Protein AF-A0A1B8Y238-F1 (afdb_monomer_lite)

Structure (mmCIF, N/CA/C/O backbone):
data_AF-A0A1B8Y238-F1
#
_entry.id   AF-A0A1B8Y238-F1
#
loop_
_atom_site.group_PDB
_atom_site.id
_atom_site.type_symbol
_atom_site.label_atom_id
_atom_site.label_alt_id
_atom_site.label_comp_id
_atom_site.label_asym_id
_atom_site.label_entity_id
_atom_site.label_seq_id
_atom_site.pdbx_PDB_ins_code
_atom_site.Cartn_x
_atom_site.Cartn_y
_atom_site.Cartn_z
_atom_site.occupancy
_atom_site.B_iso_or_equiv
_atom_site.auth_seq_id
_atom_site.auth_comp_id
_atom_site.auth_asym_id
_atom_site.auth_atom_id
_atom_site.pdbx_PDB_model_num
ATOM 1 N N . ASP A 1 1 ? -15.225 -18.005 -17.071 1.00 58.72 1 ASP A N 1
ATOM 2 C CA . ASP A 1 1 ? -14.845 -16.663 -16.596 1.00 58.72 1 ASP A CA 1
ATOM 3 C C . ASP A 1 1 ? -13.374 -16.431 -16.869 1.00 58.72 1 ASP A C 1
ATOM 5 O O . ASP A 1 1 ? -12.526 -16.904 -16.119 1.00 58.72 1 ASP A O 1
ATOM 9 N N . ASN A 1 2 ? -13.056 -15.811 -18.006 1.00 67.88 2 ASN A N 1
ATOM 10 C CA . ASN A 1 2 ? -11.675 -15.464 -18.321 1.00 67.88 2 ASN A CA 1
ATOM 11 C C . ASN A 1 2 ? -11.302 -14.228 -17.481 1.00 67.88 2 ASN A C 1
ATOM 13 O O . ASN A 1 2 ? -12.094 -13.287 -17.441 1.00 67.88 2 ASN A O 1
ATOM 17 N N . PRO A 1 3 ? -10.145 -14.192 -16.796 1.00 62.53 3 PRO A N 1
ATOM 18 C CA . PRO A 1 3 ? -9.697 -13.013 -16.059 1.00 62.53 3 PRO A CA 1
ATOM 19 C C . PRO A 1 3 ? -9.778 -11.712 -16.855 1.00 62.53 3 PRO A C 1
ATOM 21 O O . PRO A 1 3 ? -10.136 -10.683 -16.297 1.00 62.53 3 PRO A O 1
ATOM 24 N N . SER A 1 4 ? -9.536 -11.755 -18.166 1.00 71.50 4 SER A N 1
ATOM 25 C CA . SER A 1 4 ? -9.654 -10.583 -19.040 1.00 71.50 4 SER A CA 1
ATOM 26 C C . SER A 1 4 ? -11.081 -10.042 -19.191 1.00 71.50 4 SER A C 1
ATOM 28 O O . SER A 1 4 ? -11.241 -8.896 -19.596 1.00 71.50 4 SER A O 1
ATOM 30 N N . ASP A 1 5 ? -12.118 -10.813 -18.854 1.00 74.38 5 ASP A N 1
ATOM 31 C CA . ASP A 1 5 ? -13.512 -10.359 -18.938 1.00 74.38 5 ASP A CA 1
ATOM 32 C C . ASP A 1 5 ? -13.876 -9.404 -17.783 1.00 74.38 5 ASP A C 1
ATOM 34 O O . ASP A 1 5 ? -14.770 -8.575 -17.928 1.00 74.38 5 ASP A O 1
ATOM 38 N N . TRP A 1 6 ? -13.170 -9.482 -16.646 1.00 73.19 6 TRP A N 1
ATOM 39 C CA . TRP A 1 6 ? -13.413 -8.649 -15.456 1.00 73.19 6 TRP A CA 1
ATOM 40 C C . TRP A 1 6 ? -12.193 -7.838 -14.991 1.00 73.19 6 TRP A C 1
ATOM 42 O O . TRP A 1 6 ? -12.349 -6.891 -14.222 1.00 73.19 6 TRP A O 1
ATOM 52 N N . LEU A 1 7 ? -10.988 -8.160 -15.465 1.00 64.56 7 LEU A N 1
ATOM 53 C CA . LEU A 1 7 ? -9.762 -7.415 -15.194 1.00 64.56 7 LEU A CA 1
ATOM 54 C C . LEU A 1 7 ? -9.425 -6.525 -16.396 1.00 64.56 7 LEU A C 1
ATOM 56 O O . LEU A 1 7 ? -8.781 -6.958 -17.350 1.00 64.5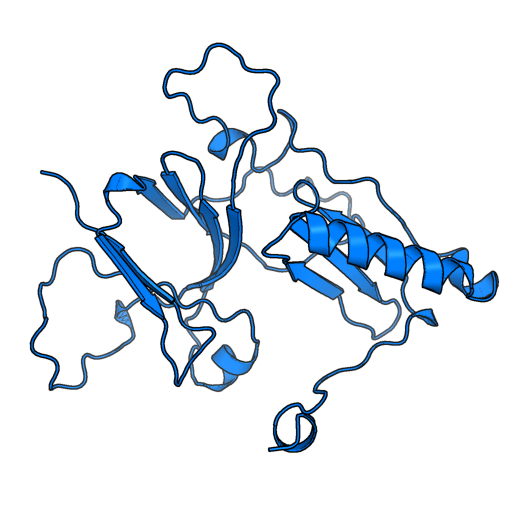6 7 LEU A O 1
ATOM 60 N N . GLN A 1 8 ? -9.870 -5.272 -16.340 1.00 72.94 8 GLN A N 1
ATOM 61 C CA . GLN A 1 8 ? -9.586 -4.267 -17.364 1.00 72.94 8 GLN A CA 1
ATOM 62 C C . GLN A 1 8 ? -8.489 -3.308 -16.871 1.00 72.94 8 GLN A C 1
ATOM 64 O O . GLN A 1 8 ? -8.600 -2.791 -15.756 1.00 72.94 8 GLN A O 1
ATOM 69 N N . PRO A 1 9 ? -7.426 -3.059 -17.658 1.00 76.56 9 PRO A N 1
ATOM 70 C CA . PRO A 1 9 ? -6.398 -2.095 -17.291 1.00 76.56 9 PRO A CA 1
ATOM 71 C C . PRO A 1 9 ? -6.981 -0.677 -17.312 1.00 76.56 9 PRO A C 1
ATOM 73 O O . PRO A 1 9 ? -7.534 -0.239 -18.317 1.00 76.56 9 PRO A O 1
ATOM 76 N N . ILE A 1 10 ? -6.852 0.031 -16.191 1.00 76.44 10 ILE A N 1
ATOM 77 C CA . ILE A 1 10 ? -7.335 1.414 -16.041 1.00 76.44 10 ILE A CA 1
ATOM 78 C C . ILE A 1 10 ? -6.221 2.404 -16.399 1.00 76.44 10 ILE A C 1
ATOM 80 O O . ILE A 1 10 ? -6.466 3.405 -17.065 1.00 76.44 10 ILE A O 1
ATOM 84 N N . GLU A 1 11 ? -4.985 2.095 -16.003 1.00 78.75 11 GLU A N 1
ATOM 85 C CA . GLU A 1 11 ? -3.805 2.914 -16.266 1.00 78.75 11 GLU A CA 1
ATOM 86 C C . GLU A 1 11 ? -2.601 2.040 -16.616 1.00 78.75 11 GLU A C 1
ATOM 88 O O . GLU A 1 11 ? -2.494 0.889 -16.188 1.00 78.75 11 GLU A O 1
ATOM 93 N N . SER A 1 12 ? -1.678 2.607 -17.391 1.00 83.94 12 SER A N 1
ATOM 94 C CA . SER A 1 12 ? -0.407 1.983 -17.745 1.00 83.94 12 SER A CA 1
ATOM 95 C C . SER A 1 12 ? 0.680 3.048 -17.795 1.00 83.94 12 SER A C 1
ATOM 97 O O . SER A 1 12 ? 0.497 4.092 -18.416 1.00 83.94 12 SER A O 1
ATOM 99 N N . GLN A 1 13 ? 1.825 2.761 -17.181 1.00 87.56 13 GLN A N 1
ATOM 100 C CA . GLN A 1 13 ? 3.006 3.622 -17.199 1.00 87.56 13 GLN A CA 1
ATOM 101 C C . GLN A 1 13 ? 4.192 2.864 -17.793 1.00 87.56 13 GLN A C 1
ATOM 103 O O . GLN A 1 13 ? 4.372 1.673 -17.534 1.00 87.56 13 GLN A O 1
ATOM 108 N N . SER A 1 14 ? 5.008 3.547 -18.597 1.00 88.44 14 SER A N 1
ATOM 109 C CA . SER A 1 14 ? 6.221 2.943 -19.152 1.00 88.44 14 SER A CA 1
ATOM 110 C C . SER A 1 14 ? 7.329 2.908 -18.104 1.00 88.44 14 SER A C 1
ATOM 112 O O . SER A 1 14 ? 7.650 3.929 -17.504 1.00 88.44 14 SER A O 1
ATOM 114 N N . LEU A 1 15 ? 8.016 1.774 -17.952 1.00 88.56 15 LEU A N 1
ATOM 115 C CA . LEU A 1 15 ? 9.208 1.705 -17.096 1.00 88.56 15 LEU A CA 1
ATOM 116 C C . LEU A 1 15 ? 10.337 2.625 -17.578 1.00 88.56 15 LEU A C 1
ATOM 118 O O . LEU A 1 15 ? 11.158 3.057 -16.779 1.00 88.56 15 LEU A O 1
ATOM 122 N N . THR A 1 16 ? 10.359 2.997 -18.862 1.00 89.19 16 THR A N 1
ATOM 123 C CA . THR A 1 16 ? 11.351 3.948 -19.392 1.00 89.19 16 THR A CA 1
ATOM 124 C C . THR A 1 16 ? 11.166 5.372 -18.876 1.00 89.19 16 THR A C 1
ATOM 126 O O . THR A 1 16 ? 12.073 6.184 -19.033 1.00 89.19 16 THR A O 1
ATOM 129 N N . SER A 1 17 ? 9.989 5.705 -18.335 1.00 89.31 17 SER A N 1
ATOM 130 C CA . SER A 1 17 ? 9.736 6.983 -17.665 1.00 89.31 17 SER A CA 1
ATOM 131 C C . SER A 1 17 ? 9.824 6.870 -16.146 1.00 89.31 17 SER A C 1
ATOM 133 O O . SER A 1 17 ? 9.597 7.873 -15.472 1.00 89.31 17 SER A O 1
ATOM 135 N N . LEU A 1 18 ? 10.157 5.698 -15.590 1.00 90.31 18 LEU A N 1
ATOM 136 C CA . LEU A 1 18 ? 10.394 5.564 -14.159 1.00 90.31 18 LEU A CA 1
ATOM 137 C C . LEU A 1 18 ? 11.558 6.484 -13.782 1.00 90.31 18 LEU A C 1
ATOM 139 O O . LEU A 1 18 ? 12.657 6.366 -14.311 1.00 90.31 18 LEU A O 1
ATOM 143 N N . ALA A 1 19 ? 11.289 7.428 -12.894 1.00 88.38 19 ALA A N 1
ATOM 144 C CA . ALA A 1 19 ? 12.260 8.398 -12.411 1.00 88.38 19 ALA A CA 1
ATOM 145 C C . ALA A 1 19 ? 12.684 8.087 -10.977 1.00 88.38 19 ALA A C 1
ATOM 147 O O . ALA A 1 19 ? 13.753 8.509 -10.546 1.00 88.38 19 ALA A O 1
ATOM 148 N N . ARG A 1 20 ? 11.851 7.373 -10.216 1.00 87.94 20 ARG A N 1
ATOM 149 C CA . ARG A 1 20 ? 12.119 7.090 -8.811 1.00 87.94 20 ARG A CA 1
ATOM 150 C C . ARG A 1 20 ? 11.546 5.748 -8.378 1.00 87.94 20 ARG A C 1
ATOM 152 O O . ARG A 1 20 ? 10.433 5.389 -8.764 1.00 87.94 20 ARG A O 1
ATOM 159 N N . LEU A 1 21 ? 12.308 5.050 -7.547 1.00 89.25 21 LEU A N 1
ATOM 160 C CA . LEU A 1 21 ? 11.960 3.762 -6.958 1.00 89.25 21 LEU A CA 1
ATOM 161 C C . LEU A 1 21 ? 12.424 3.775 -5.499 1.00 89.25 21 LEU A C 1
ATOM 163 O O . LEU A 1 21 ? 13.620 3.902 -5.236 1.00 89.25 21 LEU A O 1
ATOM 167 N N . HIS A 1 22 ? 11.487 3.676 -4.561 1.00 87.19 22 HIS A N 1
ATOM 168 C CA . HIS A 1 22 ? 11.787 3.703 -3.130 1.00 87.19 22 HIS A CA 1
ATOM 169 C C . HIS A 1 22 ? 11.056 2.582 -2.400 1.00 87.19 22 HIS A C 1
ATOM 171 O O . HIS A 1 22 ? 9.865 2.367 -2.621 1.00 87.19 22 HIS A O 1
ATOM 177 N N . VAL A 1 23 ? 11.758 1.890 -1.510 1.00 86.50 23 VAL A N 1
ATOM 178 C CA . VAL A 1 23 ? 11.172 0.893 -0.613 1.00 86.50 23 VAL A CA 1
ATOM 179 C C . VAL A 1 23 ? 10.941 1.551 0.742 1.00 86.50 23 VAL A C 1
ATOM 181 O O . VAL A 1 23 ? 11.899 1.950 1.395 1.00 86.50 23 VAL A O 1
ATOM 184 N N . GLY A 1 24 ? 9.686 1.652 1.165 1.00 82.12 24 GLY A N 1
ATOM 185 C CA . GLY A 1 24 ? 9.315 2.293 2.425 1.00 82.12 24 GLY A CA 1
ATOM 186 C C . GLY A 1 24 ? 8.889 1.290 3.497 1.00 82.12 24 GLY A C 1
ATOM 187 O O . GLY A 1 24 ? 8.638 0.109 3.218 1.00 82.12 24 GLY A O 1
ATOM 188 N N . LEU A 1 25 ? 8.778 1.777 4.737 1.00 79.81 25 LEU A N 1
ATOM 189 C CA . LEU A 1 25 ? 8.142 1.073 5.857 1.00 79.81 25 LEU A CA 1
ATOM 190 C C . LEU A 1 25 ? 8.638 -0.368 6.082 1.00 79.81 25 LEU A C 1
ATOM 192 O O . LEU A 1 25 ? 7.828 -1.285 6.210 1.00 79.81 25 LEU A O 1
ATOM 196 N N . GLN A 1 26 ? 9.950 -0.609 6.119 1.00 77.94 26 GLN A N 1
ATOM 197 C CA . GLN A 1 26 ? 10.512 -1.969 6.210 1.00 77.94 26 GLN A CA 1
ATOM 198 C C . GLN A 1 26 ? 9.988 -2.934 5.128 1.00 77.94 26 GLN A C 1
ATOM 200 O O . GLN A 1 26 ? 9.514 -4.030 5.427 1.00 77.94 26 GLN A O 1
ATOM 205 N N . GLU A 1 27 ? 9.988 -2.503 3.867 1.00 80.31 27 GLU A N 1
ATOM 206 C CA . GLU A 1 27 ? 9.489 -3.278 2.720 1.00 80.31 27 GLU A CA 1
ATOM 207 C C . GLU A 1 27 ? 7.990 -3.617 2.798 1.00 80.31 27 GLU A C 1
ATOM 209 O O . GLU A 1 27 ? 7.522 -4.564 2.163 1.00 80.31 27 GLU A O 1
ATOM 214 N N . HIS A 1 28 ? 7.204 -2.836 3.537 1.00 77.69 28 HIS A N 1
ATOM 215 C CA . HIS A 1 28 ? 5.743 -2.921 3.475 1.00 77.69 28 HIS A CA 1
ATOM 216 C C . HIS A 1 28 ? 5.174 -2.055 2.347 1.00 77.69 28 HIS A C 1
ATOM 218 O O . HIS A 1 28 ? 4.091 -2.363 1.838 1.00 77.69 28 HIS A O 1
ATOM 224 N N . SER A 1 29 ? 5.917 -1.041 1.892 1.00 82.88 29 SER A N 1
ATOM 225 C CA . SER A 1 29 ? 5.549 -0.211 0.747 1.00 82.88 29 SER A CA 1
ATOM 226 C C . SER A 1 29 ? 6.636 -0.164 -0.326 1.00 82.88 29 SER A C 1
ATOM 228 O O . SER A 1 29 ? 7.835 -0.250 -0.056 1.00 82.88 29 SER A O 1
ATOM 230 N N . LEU A 1 30 ? 6.192 -0.006 -1.570 1.00 86.69 30 LEU A N 1
ATOM 231 C CA . LEU A 1 30 ? 7.035 0.318 -2.710 1.00 86.69 30 LEU A CA 1
ATOM 232 C C . LEU A 1 30 ? 6.458 1.542 -3.415 1.00 86.69 30 LEU A C 1
ATOM 234 O O . LEU A 1 30 ? 5.316 1.525 -3.872 1.00 86.69 30 LEU A O 1
ATOM 238 N N . HIS A 1 31 ? 7.261 2.589 -3.524 1.00 86.81 31 HIS A N 1
ATOM 239 C CA . HIS A 1 31 ? 6.893 3.840 -4.163 1.00 86.81 31 HIS A CA 1
ATOM 240 C C . HIS A 1 31 ? 7.526 3.918 -5.550 1.00 86.81 31 HIS A C 1
ATOM 242 O O . HIS A 1 31 ? 8.733 3.725 -5.723 1.00 86.81 31 HIS A O 1
ATOM 248 N N . LEU A 1 32 ? 6.687 4.201 -6.541 1.00 88.44 32 LEU A N 1
ATOM 249 C CA . LEU A 1 32 ? 7.041 4.310 -7.948 1.00 88.44 32 LEU A CA 1
ATOM 250 C C . LEU A 1 32 ? 6.715 5.723 -8.420 1.00 88.44 32 LEU A C 1
ATOM 252 O O . LEU A 1 32 ? 5.553 6.126 -8.435 1.00 88.44 32 LEU A O 1
ATOM 256 N N . GLY A 1 33 ? 7.738 6.473 -8.817 1.00 89.44 33 GLY A N 1
ATOM 257 C CA . GLY A 1 33 ? 7.589 7.798 -9.407 1.00 89.44 33 GLY A CA 1
ATOM 258 C C . GLY A 1 33 ? 7.925 7.779 -10.884 1.00 89.44 33 GLY A C 1
ATOM 259 O O . GLY A 1 33 ? 9.051 7.433 -11.241 1.00 89.44 33 GLY A O 1
ATOM 260 N N . PHE A 1 34 ? 6.997 8.210 -11.732 1.00 87.75 34 PHE A N 1
ATOM 261 C CA . PHE A 1 34 ? 7.231 8.363 -13.166 1.00 87.75 34 PHE A CA 1
ATOM 262 C C . PHE A 1 34 ? 7.429 9.846 -13.516 1.00 87.75 34 PHE A C 1
ATOM 264 O O . PHE A 1 34 ? 6.760 10.722 -12.977 1.00 87.75 34 PHE A O 1
ATOM 271 N N . GLY A 1 35 ? 8.393 10.145 -14.386 1.00 84.06 35 GLY A N 1
ATOM 272 C CA . GLY A 1 35 ? 8.685 11.502 -14.849 1.00 84.06 35 GLY A CA 1
ATOM 273 C C . GLY A 1 35 ? 7.722 11.999 -15.936 1.00 84.06 35 GLY A C 1
ATOM 274 O O . GLY A 1 35 ? 6.992 11.223 -16.556 1.00 84.06 35 GLY A O 1
ATOM 275 N N . GLY A 1 36 ? 7.761 13.308 -16.209 1.00 79.62 36 GLY A N 1
ATOM 276 C CA . GLY A 1 36 ? 6.931 13.952 -17.233 1.00 79.62 36 GLY A CA 1
ATOM 277 C C . GLY A 1 36 ? 5.476 14.108 -16.786 1.00 79.62 36 GLY A C 1
ATOM 278 O O . GLY A 1 36 ? 5.220 14.690 -15.739 1.00 79.62 36 GLY A O 1
ATOM 279 N N . SER A 1 37 ? 4.532 13.592 -17.576 1.00 70.81 37 SER A N 1
ATOM 280 C CA . SER A 1 37 ? 3.100 13.529 -17.234 1.00 70.81 37 SER A CA 1
ATOM 281 C C . SER A 1 37 ? 2.704 12.240 -16.497 1.00 70.81 37 SER A C 1
ATOM 283 O O . SER A 1 37 ? 1.520 11.919 -16.423 1.00 70.81 37 SER A O 1
ATOM 285 N N . GLY A 1 38 ? 3.683 11.448 -16.048 1.00 75.19 38 GLY A N 1
ATOM 286 C CA . GLY A 1 38 ? 3.452 10.203 -15.319 1.00 75.19 38 GLY A CA 1
ATOM 287 C C . GLY A 1 38 ? 2.984 10.438 -13.879 1.00 75.19 38 GLY A C 1
ATOM 288 O O . GLY A 1 38 ? 3.246 11.485 -13.291 1.00 75.19 38 GLY A O 1
ATOM 289 N N . GLY A 1 39 ? 2.283 9.451 -13.316 1.00 82.00 39 GLY A N 1
ATOM 290 C CA . GLY A 1 39 ? 1.818 9.480 -11.928 1.00 82.00 39 GLY A CA 1
ATOM 291 C C . GLY A 1 39 ? 2.879 9.054 -10.906 1.00 82.00 39 GLY A C 1
ATOM 292 O O . GLY A 1 39 ? 3.966 8.581 -11.249 1.00 82.00 39 GLY A O 1
ATOM 293 N N . ALA A 1 40 ? 2.526 9.182 -9.629 1.00 83.50 40 ALA A N 1
ATOM 294 C CA . ALA A 1 40 ? 3.232 8.570 -8.511 1.00 83.50 40 ALA A CA 1
ATOM 295 C C . ALA A 1 40 ? 2.315 7.545 -7.842 1.00 83.50 40 ALA A C 1
ATOM 297 O O . ALA A 1 40 ? 1.130 7.809 -7.643 1.00 83.50 40 ALA A O 1
ATOM 298 N N . TYR A 1 41 ? 2.863 6.382 -7.503 1.00 82.94 41 TYR A N 1
ATOM 299 C CA . TYR A 1 41 ? 2.090 5.255 -7.001 1.00 82.94 41 TYR A CA 1
ATOM 300 C C . TYR A 1 41 ? 2.760 4.670 -5.766 1.00 82.94 41 TYR A C 1
ATOM 302 O O . TYR A 1 41 ? 3.960 4.400 -5.773 1.00 82.94 41 TYR A O 1
ATOM 310 N N . THR A 1 42 ? 1.962 4.423 -4.733 1.00 80.94 42 THR A N 1
ATOM 311 C CA . THR A 1 42 ? 2.379 3.682 -3.544 1.00 80.94 42 THR A CA 1
ATOM 312 C C . THR A 1 42 ? 1.720 2.311 -3.585 1.00 80.94 42 THR A C 1
ATOM 314 O O . THR A 1 42 ? 0.506 2.186 -3.431 1.00 80.94 42 THR A O 1
ATOM 317 N N . LEU A 1 43 ? 2.517 1.271 -3.808 1.00 79.88 43 LEU A N 1
ATOM 318 C CA . LEU A 1 43 ? 2.078 -0.110 -3.689 1.00 79.88 43 LEU A CA 1
ATOM 319 C C . LEU A 1 43 ? 2.271 -0.563 -2.246 1.00 79.88 43 LEU A C 1
ATOM 321 O O . LEU A 1 43 ? 3.389 -0.567 -1.737 1.00 79.88 43 LEU A O 1
ATOM 325 N N . LEU A 1 44 ? 1.191 -1.000 -1.609 1.00 76.19 44 LEU A N 1
ATOM 326 C CA . LEU A 1 44 ? 1.245 -1.558 -0.263 1.00 76.19 44 LEU A CA 1
ATOM 327 C C . LEU A 1 44 ? 1.134 -3.059 -0.359 1.00 76.19 44 LEU A C 1
ATOM 329 O O . LEU A 1 44 ? 0.173 -3.602 -0.914 1.00 76.19 44 LEU A O 1
ATOM 333 N N . THR A 1 45 ? 2.118 -3.741 0.197 1.00 70.44 45 THR A N 1
ATOM 334 C CA . THR A 1 45 ? 2.126 -5.192 0.194 1.00 70.44 45 THR A CA 1
ATOM 335 C C . THR A 1 45 ? 1.670 -5.693 1.555 1.00 70.44 45 THR A C 1
ATOM 337 O O . THR A 1 45 ? 2.146 -5.270 2.603 1.00 70.44 45 THR A O 1
ATOM 340 N N . ARG A 1 46 ? 0.732 -6.643 1.551 1.00 67.44 46 ARG A N 1
ATOM 341 C CA . ARG A 1 46 ? 0.317 -7.342 2.780 1.00 67.44 46 ARG A CA 1
ATOM 342 C C . ARG A 1 46 ? 1.381 -8.322 3.284 1.00 67.44 46 ARG A C 1
ATOM 344 O O . ARG A 1 46 ? 1.238 -8.879 4.365 1.00 67.44 46 ARG A O 1
ATOM 351 N N . ASN A 1 47 ? 2.396 -8.592 2.465 1.00 77.12 47 ASN A N 1
ATOM 352 C CA . ASN A 1 47 ? 3.446 -9.559 2.731 1.00 77.12 47 ASN A CA 1
ATOM 353 C C . ASN A 1 47 ? 4.792 -8.968 2.304 1.00 77.12 47 ASN A C 1
ATOM 355 O O . ASN A 1 47 ? 5.056 -8.830 1.108 1.00 77.12 47 ASN A O 1
ATOM 359 N N . GLN A 1 48 ? 5.646 -8.708 3.291 1.00 79.31 48 GLN A N 1
ATOM 360 C CA . GLN A 1 48 ? 7.001 -8.188 3.117 1.00 79.31 48 GLN A CA 1
ATOM 361 C C . GLN A 1 48 ? 7.822 -9.007 2.108 1.00 79.31 48 GLN A C 1
ATOM 363 O O . GLN A 1 48 ? 8.535 -8.457 1.271 1.00 79.31 48 GLN A O 1
ATOM 368 N N . GLN A 1 49 ? 7.671 -10.336 2.110 1.00 83.69 49 GLN A N 1
ATOM 369 C CA . GLN A 1 49 ? 8.374 -11.206 1.168 1.00 83.69 49 GLN A CA 1
ATOM 370 C C . GLN A 1 49 ? 7.917 -10.977 -0.276 1.00 83.69 49 GLN A C 1
ATOM 372 O O . GLN A 1 49 ? 8.729 -11.054 -1.195 1.00 83.69 49 GLN A O 1
ATOM 377 N N . HIS A 1 50 ? 6.636 -10.676 -0.496 1.00 85.00 50 HIS A N 1
ATOM 378 C CA . HIS A 1 50 ? 6.152 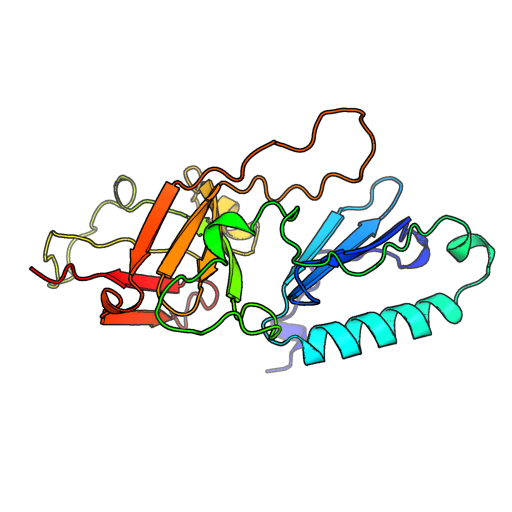-10.339 -1.833 1.00 85.00 50 HIS A CA 1
ATOM 379 C C . HIS A 1 50 ? 6.700 -8.986 -2.290 1.00 85.00 50 HIS A C 1
ATOM 381 O O . HIS A 1 50 ? 7.088 -8.874 -3.449 1.00 85.00 50 HIS A O 1
ATOM 387 N N . CYS A 1 51 ? 6.806 -8.000 -1.391 1.00 85.12 51 CYS A N 1
ATOM 388 C CA . CYS A 1 51 ? 7.466 -6.729 -1.697 1.00 85.12 51 CYS A CA 1
ATOM 389 C C . CYS A 1 51 ? 8.916 -6.937 -2.115 1.00 85.12 51 CYS A C 1
ATOM 391 O O . CYS A 1 51 ? 9.316 -6.483 -3.181 1.00 85.12 51 CYS A O 1
ATOM 393 N N . ARG A 1 52 ? 9.676 -7.708 -1.326 1.00 86.31 52 ARG A N 1
ATOM 394 C CA . ARG A 1 52 ? 11.068 -8.069 -1.623 1.00 86.31 52 ARG A CA 1
ATOM 395 C C . ARG A 1 52 ? 11.222 -8.698 -2.997 1.00 86.31 52 ARG A C 1
ATOM 397 O O . ARG A 1 52 ? 12.060 -8.269 -3.786 1.00 86.31 52 ARG A O 1
ATOM 404 N N . VAL A 1 53 ? 10.418 -9.722 -3.283 1.00 89.25 53 VAL A N 1
ATOM 405 C CA . VAL A 1 53 ? 10.473 -10.446 -4.560 1.00 89.25 53 VAL A CA 1
ATOM 406 C C . VAL A 1 53 ? 10.107 -9.524 -5.721 1.00 89.25 53 VAL A C 1
ATOM 408 O O . VAL A 1 53 ? 10.807 -9.525 -6.732 1.00 89.25 53 VAL A O 1
ATOM 411 N N . PHE A 1 54 ? 9.055 -8.718 -5.568 1.00 88.62 54 PHE A N 1
ATOM 412 C CA . PHE A 1 54 ? 8.609 -7.779 -6.592 1.00 88.62 54 PHE A CA 1
ATOM 413 C C . PHE A 1 54 ? 9.638 -6.674 -6.845 1.00 88.62 54 PHE A C 1
ATOM 415 O O . PHE A 1 54 ? 9.998 -6.433 -7.993 1.00 88.62 54 PHE A O 1
ATOM 422 N N . HIS A 1 55 ? 10.171 -6.052 -5.791 1.00 88.75 55 HIS A N 1
ATOM 423 C CA . HIS A 1 55 ? 11.223 -5.044 -5.891 1.00 88.75 55 HIS A CA 1
ATOM 424 C C . HIS A 1 55 ? 12.468 -5.610 -6.577 1.00 88.75 55 HIS A C 1
ATOM 426 O O . HIS A 1 55 ? 12.983 -5.001 -7.511 1.00 88.75 55 HIS A O 1
ATOM 432 N N . LYS A 1 56 ? 12.902 -6.818 -6.194 1.00 89.94 56 LYS A N 1
ATOM 433 C CA . LYS A 1 56 ? 14.004 -7.505 -6.872 1.00 89.94 56 LYS A CA 1
ATOM 434 C C . LYS A 1 56 ? 13.715 -7.715 -8.362 1.00 89.94 56 LYS A C 1
ATOM 436 O O . LYS A 1 56 ? 14.567 -7.391 -9.178 1.00 89.94 56 LYS A O 1
ATOM 441 N N . HIS A 1 57 ? 12.533 -8.219 -8.718 1.00 91.62 57 HIS A N 1
ATOM 442 C CA . HIS A 1 57 ? 12.155 -8.397 -10.126 1.00 91.62 57 HIS A CA 1
ATOM 443 C C . HIS A 1 57 ? 12.141 -7.073 -10.892 1.00 91.62 57 HIS A C 1
ATOM 445 O O . HIS A 1 57 ? 12.611 -7.020 -12.022 1.00 91.62 57 HIS A O 1
ATOM 451 N N . MET A 1 58 ? 11.646 -5.998 -10.278 1.00 89.44 58 MET A N 1
ATOM 452 C CA . MET A 1 58 ? 11.689 -4.661 -10.866 1.00 89.44 58 MET A CA 1
ATOM 453 C C . MET A 1 58 ? 13.128 -4.225 -11.145 1.00 89.44 58 MET A C 1
ATOM 455 O O . MET A 1 58 ? 13.410 -3.767 -12.245 1.00 89.44 58 MET A O 1
ATOM 459 N N . LEU A 1 59 ? 14.048 -4.405 -10.193 1.00 90.06 59 LEU A N 1
ATOM 4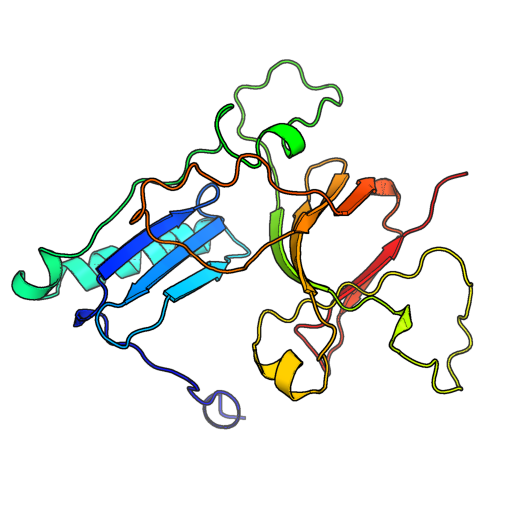60 C CA . LEU A 1 59 ? 15.466 -4.091 -10.393 1.00 90.06 59 LEU A CA 1
ATOM 461 C C . LEU A 1 59 ? 16.101 -4.944 -11.498 1.00 90.06 59 LEU A C 1
ATOM 463 O O . LEU A 1 59 ? 16.839 -4.403 -12.318 1.00 90.06 59 LEU A O 1
ATOM 467 N N . ASP A 1 60 ? 15.787 -6.241 -11.546 1.00 91.75 60 ASP A N 1
ATOM 468 C CA . ASP A 1 60 ? 16.280 -7.153 -12.582 1.00 91.75 60 ASP A CA 1
ATOM 469 C C . ASP A 1 60 ? 15.788 -6.694 -13.981 1.00 91.75 60 ASP A C 1
ATOM 471 O O . ASP A 1 60 ? 16.591 -6.568 -14.901 1.00 91.75 60 ASP A O 1
ATOM 475 N N . VAL A 1 61 ? 14.509 -6.313 -14.125 1.00 91.62 61 VAL A N 1
ATOM 476 C CA . VAL A 1 61 ? 13.947 -5.757 -15.377 1.00 91.62 61 VAL A CA 1
ATOM 477 C C . VAL A 1 61 ? 14.562 -4.403 -15.737 1.00 91.62 61 VAL A C 1
ATOM 479 O O . VAL A 1 61 ? 14.859 -4.144 -16.902 1.00 91.62 61 VAL A O 1
ATOM 482 N N . LEU A 1 62 ? 14.766 -3.517 -14.758 1.00 89.88 62 LEU A N 1
ATOM 483 C CA . LEU A 1 62 ? 15.408 -2.222 -14.994 1.00 89.88 62 LEU A CA 1
ATOM 484 C C . LEU A 1 62 ? 16.849 -2.407 -15.484 1.00 89.88 62 LEU A C 1
ATOM 486 O O . LEU A 1 62 ? 17.267 -1.693 -16.390 1.00 89.88 62 LEU A O 1
ATOM 490 N N . ALA A 1 63 ? 17.589 -3.379 -14.948 1.00 88.94 63 ALA A N 1
ATOM 491 C CA . ALA A 1 63 ? 18.956 -3.676 -15.372 1.00 88.94 63 ALA A CA 1
ATOM 492 C C . ALA A 1 63 ? 19.055 -4.130 -16.842 1.00 88.94 63 ALA A C 1
ATOM 494 O O . ALA A 1 63 ? 20.101 -3.949 -17.466 1.00 88.94 63 ALA A O 1
ATOM 495 N N . GLU A 1 64 ? 17.975 -4.670 -17.412 1.00 92.06 64 GLU A N 1
ATOM 496 C CA . GLU A 1 64 ? 17.884 -5.019 -18.835 1.00 92.06 64 GLU A CA 1
ATOM 497 C C . GLU A 1 64 ? 17.587 -3.804 -19.736 1.00 92.06 64 GLU A C 1
ATOM 499 O O . GLU A 1 64 ? 17.748 -3.877 -20.960 1.00 92.06 64 GLU A O 1
ATOM 504 N N . LEU A 1 65 ? 17.174 -2.662 -19.168 1.00 89.00 65 LEU A N 1
ATOM 505 C CA . LEU A 1 65 ? 16.895 -1.456 -19.942 1.00 89.00 65 LEU A CA 1
ATOM 506 C C . LEU A 1 65 ? 18.185 -0.789 -20.448 1.00 89.00 65 LEU A C 1
ATOM 508 O O . LEU A 1 65 ? 19.214 -0.770 -19.770 1.00 89.00 65 LEU A O 1
ATOM 512 N N . PRO A 1 66 ? 18.138 -0.131 -21.623 1.00 90.38 66 PRO A N 1
ATOM 513 C CA . PRO A 1 66 ? 19.255 0.672 -22.103 1.00 90.38 66 PRO A CA 1
ATOM 514 C C . PRO A 1 66 ? 19.690 1.745 -21.093 1.00 90.38 66 PRO A C 1
ATOM 516 O O . PRO A 1 66 ? 18.854 2.482 -20.570 1.00 90.38 66 PRO A O 1
ATOM 519 N N . ALA A 1 67 ? 21.006 1.925 -20.920 1.00 85.94 67 ALA A N 1
ATOM 520 C CA . ALA A 1 67 ? 21.603 2.829 -19.924 1.00 85.94 67 ALA A CA 1
ATOM 521 C C . ALA A 1 67 ? 21.059 4.274 -19.936 1.00 85.94 67 ALA A C 1
ATOM 523 O O . ALA A 1 67 ? 21.002 4.927 -18.896 1.00 85.94 67 ALA A O 1
ATOM 524 N N . ARG A 1 68 ? 20.592 4.761 -21.095 1.00 86.12 68 ARG A N 1
ATOM 525 C CA . ARG A 1 68 ? 19.950 6.082 -21.246 1.00 86.12 68 ARG A CA 1
ATOM 526 C C . ARG A 1 68 ? 18.687 6.276 -20.393 1.00 86.12 68 ARG A C 1
ATOM 528 O O . ARG A 1 68 ? 18.320 7.415 -20.142 1.00 86.12 68 ARG A O 1
ATOM 535 N N . TYR A 1 69 ? 18.026 5.193 -19.982 1.00 81.50 69 TYR A N 1
ATOM 536 C CA . TYR A 1 69 ? 16.842 5.233 -19.115 1.00 81.50 69 TYR A CA 1
ATOM 537 C C . TYR A 1 69 ? 17.185 5.027 -17.635 1.00 81.50 69 TYR A C 1
ATOM 539 O O . TYR A 1 69 ? 16.382 5.362 -16.776 1.00 81.50 69 TYR A O 1
ATOM 547 N N . LEU A 1 70 ? 18.380 4.509 -17.333 1.00 77.56 70 LEU A N 1
ATOM 548 C CA . LEU A 1 70 ? 18.822 4.209 -15.970 1.00 77.56 70 LEU A CA 1
ATOM 549 C C . LEU A 1 70 ? 19.435 5.417 -15.258 1.00 77.56 70 LEU A C 1
ATOM 551 O O . LEU A 1 70 ? 19.270 5.560 -14.051 1.00 77.56 70 LEU A O 1
ATOM 555 N N . GLY A 1 71 ? 20.121 6.296 -15.998 1.00 70.25 71 GLY A N 1
ATOM 556 C CA . GLY A 1 71 ? 20.917 7.390 -15.423 1.00 70.25 71 GLY A CA 1
ATOM 557 C C . GLY A 1 71 ? 20.140 8.410 -14.581 1.00 70.25 71 GLY A C 1
ATOM 558 O O . GLY A 1 71 ? 20.759 9.161 -13.835 1.00 70.25 71 GLY A O 1
ATOM 559 N N . ASN A 1 72 ? 18.807 8.414 -14.670 1.00 71.44 72 ASN A N 1
ATOM 560 C CA . ASN A 1 72 ? 17.939 9.361 -13.968 1.00 71.44 72 ASN A CA 1
ATOM 561 C C . ASN A 1 72 ? 17.081 8.711 -12.872 1.00 71.44 72 ASN A C 1
ATOM 563 O O . ASN A 1 72 ? 16.298 9.416 -12.238 1.00 71.44 72 ASN A O 1
ATOM 567 N N . ILE A 1 73 ? 17.184 7.392 -12.660 1.00 83.50 73 ILE A N 1
ATOM 568 C CA . ILE A 1 73 ? 16.365 6.713 -11.654 1.00 83.50 73 ILE A CA 1
ATOM 569 C C . ILE A 1 73 ? 16.966 6.975 -10.275 1.00 83.50 73 ILE A C 1
ATOM 571 O O . ILE A 1 73 ? 18.014 6.428 -9.932 1.00 83.50 73 ILE A O 1
ATOM 575 N N . GLN A 1 74 ? 16.284 7.776 -9.460 1.00 82.94 74 GLN A N 1
ATOM 576 C CA . GLN A 1 74 ? 16.632 7.929 -8.052 1.00 82.94 74 GLN A CA 1
ATOM 577 C C . GLN A 1 74 ? 16.140 6.698 -7.294 1.00 82.94 74 GLN A C 1
ATOM 579 O O . GLN A 1 74 ? 14.949 6.549 -7.006 1.00 82.94 74 GLN A O 1
ATOM 584 N N . GLN A 1 75 ? 17.074 5.798 -7.005 1.00 80.44 75 GLN A N 1
ATOM 585 C CA . GLN A 1 75 ? 16.856 4.690 -6.088 1.00 80.44 75 GLN A CA 1
ATOM 586 C C . GLN A 1 75 ? 17.270 5.142 -4.695 1.00 80.44 75 GLN A C 1
ATOM 588 O O . GLN A 1 75 ? 18.375 5.650 -4.505 1.00 80.44 75 GLN A O 1
ATOM 593 N N . SER A 1 76 ? 16.387 4.972 -3.724 1.00 69.75 76 SER A N 1
ATOM 594 C CA . SER A 1 76 ? 16.698 5.229 -2.318 1.00 69.75 76 SER A CA 1
ATOM 595 C C . SER A 1 76 ? 16.688 3.919 -1.544 1.00 69.75 76 SER A C 1
ATOM 597 O O . SER A 1 76 ? 15.947 2.991 -1.870 1.00 69.75 76 SER A O 1
ATOM 599 N N . SER A 1 77 ? 17.558 3.850 -0.536 1.00 63.56 77 SER A N 1
ATOM 600 C CA . SER A 1 77 ? 17.592 2.736 0.410 1.00 63.56 77 SER A CA 1
ATOM 601 C C . SER A 1 77 ? 16.251 2.610 1.132 1.00 63.56 77 SER A C 1
ATOM 603 O O . SER A 1 77 ? 15.535 3.600 1.276 1.00 63.56 77 SER A O 1
ATOM 605 N N . GLU A 1 78 ? 15.963 1.397 1.604 1.00 73.00 78 GLU A N 1
ATOM 606 C CA . GLU A 1 78 ? 14.847 1.088 2.498 1.00 73.00 78 GLU A CA 1
ATOM 607 C C . GLU A 1 78 ? 14.713 2.160 3.585 1.00 73.00 78 GLU A C 1
ATOM 609 O O . GLU A 1 78 ? 15.701 2.450 4.262 1.00 73.00 78 GLU A O 1
ATOM 614 N N . GLU A 1 79 ? 13.520 2.744 3.738 1.00 75.19 79 GLU A N 1
ATOM 615 C CA . GLU A 1 79 ? 13.202 3.648 4.846 1.00 75.19 79 GLU A CA 1
ATOM 616 C C . GLU A 1 79 ? 13.317 2.868 6.164 1.00 75.19 79 GLU A C 1
ATOM 618 O O . GLU A 1 79 ? 12.481 1.996 6.455 1.00 75.19 79 GLU A O 1
ATOM 623 N N . PRO A 1 80 ? 14.361 3.122 6.972 1.00 72.38 80 PRO A N 1
ATOM 624 C CA . PRO A 1 80 ? 14.580 2.335 8.159 1.00 72.38 80 PRO A CA 1
ATOM 625 C C . PRO A 1 80 ? 13.654 2.848 9.262 1.00 72.38 80 PRO A C 1
ATOM 627 O O . PRO A 1 80 ? 13.592 4.040 9.564 1.00 72.38 80 PRO A O 1
ATOM 630 N N . ILE A 1 81 ? 12.958 1.928 9.921 1.00 77.44 81 ILE A N 1
ATOM 631 C CA . ILE A 1 81 ? 12.161 2.241 11.109 1.00 77.44 81 ILE A CA 1
ATOM 632 C C . ILE A 1 81 ? 13.127 2.397 12.293 1.00 77.44 81 ILE A C 1
ATOM 634 O O . ILE A 1 81 ? 13.411 1.445 13.020 1.00 77.44 81 ILE A O 1
ATOM 638 N N . THR A 1 82 ? 13.690 3.596 12.432 1.00 77.44 82 THR A N 1
ATOM 639 C CA . THR A 1 82 ? 14.605 4.004 13.510 1.00 77.44 82 THR A CA 1
ATOM 640 C C . THR A 1 82 ? 13.913 4.969 14.476 1.00 77.44 82 THR A C 1
ATOM 642 O O . THR A 1 82 ? 12.822 5.454 14.176 1.00 77.44 82 THR A O 1
ATOM 645 N N . PRO A 1 83 ? 14.546 5.332 15.609 1.00 77.94 83 PRO A N 1
ATOM 646 C CA . PRO A 1 83 ? 14.036 6.374 16.497 1.00 77.94 83 PRO A CA 1
ATOM 647 C C . PRO A 1 83 ? 13.727 7.730 15.863 1.00 77.94 83 PRO A C 1
ATOM 649 O O . PRO A 1 83 ? 12.964 8.502 16.434 1.00 77.94 83 PRO A O 1
ATOM 652 N N . GLN A 1 84 ? 14.308 8.017 14.700 1.00 75.62 84 GLN A N 1
ATOM 653 C CA . GLN A 1 84 ? 14.086 9.246 13.940 1.00 75.62 84 GLN A CA 1
ATOM 654 C C . GLN A 1 84 ? 12.913 9.130 12.955 1.00 75.62 84 GLN A C 1
ATOM 656 O O . GLN A 1 84 ? 12.521 10.120 12.348 1.00 75.62 84 GLN A O 1
ATOM 661 N N . HIS A 1 85 ? 12.351 7.933 12.777 1.00 78.81 85 HIS A N 1
ATOM 662 C CA . HIS A 1 85 ? 11.257 7.696 11.849 1.00 78.81 85 HIS A CA 1
ATOM 663 C C . HIS A 1 85 ? 9.958 8.348 12.344 1.00 78.81 85 HIS A C 1
ATOM 665 O O . HIS A 1 85 ? 9.587 8.212 13.510 1.00 78.81 85 HIS A O 1
ATOM 671 N N . ARG A 1 86 ? 9.191 8.974 11.445 1.00 80.75 86 ARG A N 1
ATOM 672 C CA . ARG A 1 86 ? 7.939 9.691 11.776 1.00 80.75 86 ARG A CA 1
ATOM 673 C C . ARG A 1 86 ? 6.883 8.841 12.498 1.00 80.75 86 ARG A C 1
ATOM 675 O O . ARG A 1 86 ? 6.113 9.351 13.305 1.00 80.75 86 ARG A O 1
ATOM 682 N N . LEU A 1 87 ? 6.853 7.533 12.224 1.00 83.00 87 LEU A N 1
ATOM 683 C CA . LEU A 1 87 ? 5.961 6.571 12.896 1.00 83.00 87 LEU A CA 1
ATOM 684 C C . LEU A 1 87 ? 6.514 6.014 14.216 1.00 83.00 87 LEU A C 1
ATOM 686 O O . LEU A 1 87 ? 5.786 5.342 14.947 1.00 83.00 87 LEU A O 1
ATOM 690 N N . TRP A 1 88 ? 7.784 6.270 14.538 1.00 83.00 88 TRP A N 1
ATOM 691 C CA . TRP A 1 88 ? 8.444 5.702 15.712 1.00 83.00 88 TRP A CA 1
ATOM 692 C C . TRP A 1 88 ? 7.676 5.902 17.028 1.00 83.00 88 TRP A C 1
ATOM 694 O O . TRP A 1 88 ? 7.557 4.926 17.774 1.00 83.00 88 TRP A O 1
ATOM 704 N N . PRO A 1 89 ? 7.071 7.078 17.311 1.00 83.06 89 PRO A N 1
ATOM 705 C CA . PRO A 1 89 ? 6.316 7.287 18.548 1.00 83.06 89 PRO A CA 1
ATOM 706 C C . PRO A 1 89 ? 5.156 6.301 18.759 1.00 83.06 89 PRO A C 1
ATOM 708 O O . PRO A 1 89 ? 4.810 6.001 19.900 1.00 83.06 89 PRO A O 1
ATOM 711 N N . PHE A 1 90 ? 4.569 5.771 17.683 1.00 84.69 90 PHE A N 1
ATOM 712 C CA . PHE A 1 90 ? 3.438 4.835 17.745 1.00 84.69 90 PHE A CA 1
ATOM 713 C C . PHE A 1 90 ? 3.881 3.373 17.832 1.00 84.69 90 PHE A C 1
ATOM 715 O O . PHE A 1 90 ? 3.157 2.533 18.368 1.00 84.69 90 PHE A O 1
ATOM 722 N N . LEU A 1 91 ? 5.071 3.070 17.307 1.00 82.75 91 LEU A N 1
ATOM 723 C CA . LEU A 1 91 ? 5.642 1.723 17.251 1.00 82.75 91 LEU A CA 1
ATOM 724 C C . LEU A 1 91 ? 6.274 1.283 18.576 1.00 82.75 91 LEU A C 1
ATOM 726 O O . LEU A 1 91 ? 6.499 0.089 18.779 1.00 82.75 91 LEU A O 1
ATOM 730 N N . GLN A 1 92 ? 6.539 2.229 19.481 1.00 74.12 92 GLN A N 1
ATOM 731 C CA . GLN A 1 92 ? 7.002 1.953 20.838 1.00 74.12 92 GLN A CA 1
ATOM 732 C C . GLN A 1 92 ? 5.891 1.324 21.684 1.00 74.12 92 GLN A C 1
ATOM 734 O O . GLN A 1 92 ? 5.223 1.977 22.486 1.00 74.12 92 GLN A O 1
ATOM 739 N N . ASP A 1 93 ? 5.703 0.022 21.523 1.00 61.41 93 ASP A N 1
ATOM 740 C CA . ASP A 1 93 ? 4.808 -0.749 22.368 1.00 61.41 93 ASP A CA 1
ATOM 741 C C . ASP A 1 93 ? 5.501 -1.059 23.704 1.00 61.41 93 ASP A C 1
ATOM 743 O O . ASP A 1 93 ? 6.314 -1.977 23.808 1.00 61.41 93 ASP A O 1
ATOM 747 N N . LYS A 1 94 ? 5.236 -0.246 24.735 1.00 56.66 94 LYS A N 1
ATOM 748 C CA . LYS A 1 94 ? 5.900 -0.337 26.052 1.00 56.66 94 LYS A CA 1
ATOM 749 C C . LYS A 1 94 ? 5.444 -1.525 26.911 1.00 56.66 94 LYS A C 1
ATOM 751 O O . LYS A 1 94 ? 5.784 -1.594 28.092 1.00 56.66 94 LYS A O 1
ATOM 756 N N . VAL A 1 95 ? 4.670 -2.460 26.364 1.00 48.59 95 VAL A N 1
ATOM 757 C CA . VAL A 1 95 ? 4.154 -3.593 27.135 1.00 48.59 95 VAL A CA 1
ATOM 758 C C . VAL A 1 95 ? 5.210 -4.699 27.237 1.00 48.59 95 VAL A C 1
ATOM 760 O O . VAL A 1 95 ? 5.337 -5.564 26.375 1.00 48.59 95 VAL A O 1
ATOM 763 N N . GLY A 1 96 ? 5.965 -4.666 28.338 1.00 49.53 96 GLY A N 1
ATOM 764 C CA . GLY A 1 96 ? 6.569 -5.844 28.975 1.00 49.53 96 GLY A CA 1
ATOM 765 C C . GLY A 1 96 ? 7.766 -6.511 28.292 1.00 49.53 96 GLY A C 1
ATOM 766 O O . GLY A 1 96 ? 8.247 -7.518 28.808 1.00 49.53 96 GLY A O 1
ATOM 767 N N . ALA A 1 97 ? 8.274 -5.993 27.174 1.00 49.19 97 ALA A N 1
ATOM 768 C CA . ALA A 1 97 ? 9.490 -6.528 26.570 1.00 49.19 97 ALA A CA 1
ATOM 769 C C . ALA A 1 97 ? 10.736 -5.833 27.159 1.00 49.19 97 ALA A C 1
ATOM 771 O O . ALA A 1 97 ? 10.784 -4.600 27.152 1.00 49.19 97 ALA A O 1
ATOM 772 N N . PRO A 1 98 ? 11.762 -6.575 27.632 1.00 48.34 98 PRO A N 1
ATOM 773 C CA . PRO A 1 98 ? 13.096 -5.993 27.777 1.00 48.34 98 PRO A CA 1
ATOM 774 C C . PRO A 1 98 ? 13.515 -5.448 26.413 1.00 48.34 98 PRO A C 1
ATOM 776 O O . PRO A 1 98 ? 13.082 -6.014 25.408 1.00 48.34 98 PRO A O 1
ATOM 779 N N . GLU A 1 99 ? 14.311 -4.375 26.381 1.00 56.69 99 GLU A N 1
ATOM 780 C CA . GLU A 1 99 ? 14.808 -3.739 25.155 1.00 56.69 99 GLU A CA 1
ATOM 781 C C . GLU A 1 99 ? 15.285 -4.793 24.151 1.00 56.69 99 GLU A C 1
ATOM 783 O O . GLU A 1 99 ? 16.389 -5.331 24.217 1.00 56.69 99 GLU A O 1
ATOM 788 N N . SER A 1 100 ? 14.377 -5.181 23.263 1.00 57.12 100 SER A N 1
ATOM 789 C CA . SER A 1 100 ? 14.618 -6.221 22.294 1.00 57.12 100 SER A CA 1
ATOM 790 C C . SER A 1 100 ? 15.100 -5.485 21.069 1.00 57.12 100 SER A C 1
ATOM 792 O O . SER A 1 100 ? 14.349 -4.709 20.490 1.00 57.12 100 SER A O 1
ATOM 794 N N . ASN A 1 101 ? 16.329 -5.766 20.644 1.00 61.22 101 ASN A N 1
ATOM 795 C CA . ASN A 1 101 ? 16.857 -5.297 19.360 1.00 61.22 101 ASN A CA 1
ATOM 796 C C . ASN A 1 101 ? 16.076 -5.861 18.151 1.00 61.22 101 ASN A C 1
ATOM 798 O O . ASN A 1 101 ? 16.485 -5.668 17.008 1.00 61.22 101 ASN A O 1
ATOM 802 N N . ALA A 1 102 ? 14.985 -6.602 18.372 1.00 65.12 102 ALA A N 1
ATOM 803 C CA . ALA A 1 102 ? 14.108 -7.056 17.310 1.00 65.12 102 ALA A CA 1
ATOM 804 C C . ALA A 1 102 ? 13.315 -5.872 16.725 1.00 65.12 102 ALA A C 1
ATOM 806 O O . ALA A 1 102 ? 12.809 -5.043 17.484 1.00 65.12 102 ALA A O 1
ATOM 807 N N . PRO A 1 103 ? 13.148 -5.809 15.392 1.00 67.94 103 PRO A N 1
ATOM 808 C CA . PRO A 1 103 ? 12.384 -4.743 14.758 1.00 67.94 103 PRO A CA 1
ATOM 809 C C . PRO A 1 103 ? 10.924 -4.736 15.249 1.00 67.94 103 PRO A C 1
ATOM 811 O O . PRO A 1 103 ? 10.355 -5.807 15.527 1.00 67.94 103 PRO A O 1
ATOM 814 N N . PRO A 1 104 ? 10.296 -3.548 15.359 1.00 73.62 104 PRO A N 1
ATOM 815 C CA . PRO A 1 104 ? 8.895 -3.445 15.741 1.00 73.62 104 PRO A CA 1
ATOM 816 C C . PRO A 1 104 ? 8.027 -4.198 14.730 1.00 73.62 104 PRO A C 1
ATOM 818 O O . PRO A 1 104 ? 8.225 -4.098 13.524 1.00 73.62 104 PRO A O 1
ATOM 821 N N . ARG A 1 105 ? 7.055 -4.970 15.226 1.00 79.25 105 ARG A N 1
ATOM 822 C CA . ARG A 1 105 ? 6.070 -5.640 14.366 1.00 79.25 105 ARG A CA 1
ATOM 823 C C . ARG A 1 105 ? 4.839 -4.760 14.263 1.00 79.25 105 ARG A C 1
ATOM 825 O O . ARG A 1 105 ? 4.206 -4.502 15.287 1.00 79.25 105 ARG A O 1
ATOM 832 N N . PHE A 1 106 ? 4.507 -4.348 13.051 1.00 84.19 106 PHE A N 1
ATOM 833 C CA . PHE A 1 106 ? 3.338 -3.533 12.767 1.00 84.19 106 PHE A CA 1
ATOM 834 C C . PHE A 1 106 ? 2.758 -3.870 11.393 1.00 84.19 106 PHE A C 1
ATOM 836 O O . PHE A 1 106 ? 3.407 -4.511 10.570 1.00 84.19 106 PHE A O 1
ATOM 843 N N . LEU A 1 107 ? 1.523 -3.440 11.166 1.00 82.94 107 LEU A N 1
ATOM 844 C CA . LEU A 1 107 ? 0.852 -3.435 9.874 1.00 82.94 107 LEU A CA 1
ATOM 845 C C . LEU A 1 107 ? 0.489 -1.987 9.548 1.00 82.94 107 LEU A C 1
ATOM 847 O O . LEU A 1 107 ? -0.096 -1.303 10.386 1.00 82.94 107 LEU A O 1
ATOM 851 N N . TYR A 1 108 ? 0.810 -1.540 8.338 1.00 82.38 108 TYR A N 1
ATOM 852 C CA . TYR A 1 108 ? 0.454 -0.215 7.842 1.00 82.38 108 TYR A CA 1
ATOM 853 C C . TYR A 1 108 ? -0.439 -0.346 6.611 1.00 82.38 108 TYR A C 1
ATOM 855 O O . TYR A 1 108 ? -0.083 -1.037 5.654 1.00 82.38 108 TYR A O 1
ATOM 863 N N . VAL A 1 109 ? -1.608 0.290 6.643 1.00 79.19 109 VAL A N 1
ATOM 864 C CA . VAL A 1 109 ? -2.580 0.243 5.546 1.00 79.19 109 VAL A CA 1
ATOM 865 C C . VAL A 1 109 ? -3.161 1.634 5.300 1.00 79.19 109 VAL A C 1
ATOM 867 O O . VAL A 1 109 ? -3.868 2.152 6.155 1.00 79.19 109 VAL A O 1
ATOM 870 N N . PRO A 1 110 ? -2.913 2.218 4.127 1.00 75.81 110 PRO A N 1
ATOM 871 C CA . PRO A 1 110 ? -3.660 3.339 3.570 1.00 75.81 110 PRO A CA 1
ATOM 872 C C . PRO A 1 110 ? -5.131 3.009 3.337 1.00 75.81 110 PRO A C 1
ATOM 874 O O . PRO A 1 110 ? -5.474 1.981 2.750 1.00 75.81 110 PRO A O 1
ATOM 877 N N . LEU A 1 111 ? -5.997 3.893 3.822 1.00 72.25 111 LEU A N 1
ATOM 878 C CA . LEU A 1 111 ? -7.450 3.790 3.841 1.00 72.25 111 LEU A CA 1
ATOM 879 C C . LEU A 1 111 ? -8.090 5.133 3.459 1.00 72.25 111 LEU A C 1
ATOM 881 O O . LEU A 1 111 ? -7.446 6.183 3.422 1.00 72.25 111 LEU A O 1
ATOM 885 N N . PHE A 1 112 ? -9.401 5.103 3.243 1.00 68.00 112 PHE A N 1
ATOM 886 C CA . PHE A 1 112 ? -10.222 6.302 3.097 1.00 68.00 112 PHE A CA 1
ATOM 887 C C . PHE A 1 112 ? -11.395 6.190 4.051 1.00 68.00 112 PHE A C 1
ATOM 889 O O . PHE A 1 112 ? -12.346 5.454 3.819 1.00 68.00 112 PHE A O 1
ATOM 896 N N . PHE A 1 113 ? -11.321 6.913 5.151 1.00 67.06 113 PHE A N 1
ATOM 897 C CA . PHE A 1 113 ? -12.292 6.812 6.217 1.00 67.06 113 PHE A CA 1
ATOM 898 C C . PHE A 1 113 ? -13.576 7.566 5.888 1.00 67.06 113 PHE A C 1
ATOM 900 O O . PHE A 1 113 ? -13.553 8.763 5.600 1.00 67.06 113 PHE A O 1
ATOM 907 N N . LEU A 1 114 ? -14.699 6.858 5.993 1.00 63.34 114 LEU A N 1
ATOM 908 C CA . LEU A 1 114 ? -16.035 7.435 6.012 1.00 63.34 114 LEU A CA 1
ATOM 909 C C . LEU A 1 114 ? -16.565 7.368 7.436 1.00 63.34 114 LEU A C 1
ATOM 911 O O . LEU A 1 114 ? -16.834 6.285 7.952 1.00 63.34 114 LEU A O 1
ATOM 915 N N . ARG A 1 115 ? -16.733 8.529 8.066 1.00 54.81 115 ARG A N 1
ATOM 916 C CA . ARG A 1 115 ? -17.411 8.595 9.355 1.00 54.81 115 ARG A CA 1
ATOM 917 C C . ARG A 1 115 ? -18.922 8.469 9.128 1.00 54.81 115 ARG A C 1
ATOM 919 O O . ARG A 1 115 ? -19.487 9.074 8.219 1.00 54.81 115 ARG A O 1
ATOM 926 N N . GLU A 1 116 ? -19.556 7.598 9.909 1.00 51.50 116 GLU A N 1
ATOM 927 C CA . GLU A 1 116 ? -20.947 7.162 9.707 1.00 51.50 116 GLU A CA 1
ATOM 928 C C . GLU A 1 116 ? -21.991 8.242 10.062 1.00 51.50 116 GLU A C 1
ATOM 930 O O . GLU A 1 116 ? -23.181 8.018 9.880 1.00 51.50 116 GLU A O 1
ATOM 935 N N . ASP A 1 117 ? -21.584 9.448 10.476 1.00 43.72 117 ASP A N 1
ATOM 936 C CA . ASP A 1 117 ? -22.481 10.604 10.636 1.00 43.72 117 ASP A CA 1
ATOM 937 C C . ASP A 1 117 ? -23.082 11.100 9.303 1.00 43.72 117 ASP A C 1
ATOM 939 O O . ASP A 1 117 ? -24.006 11.912 9.309 1.00 43.72 117 ASP A O 1
ATOM 943 N N . ILE A 1 118 ? -22.610 10.574 8.165 1.00 41.81 118 ILE A N 1
ATOM 944 C CA . ILE A 1 118 ? -23.051 10.942 6.808 1.00 41.81 118 ILE A CA 1
ATOM 945 C C . ILE A 1 118 ? -23.843 9.812 6.117 1.00 41.81 118 ILE A C 1
ATOM 947 O O . ILE A 1 118 ? -24.527 10.050 5.118 1.00 41.81 118 ILE A O 1
ATOM 951 N N . VAL A 1 119 ? -23.843 8.590 6.661 1.00 39.06 119 VAL A N 1
ATOM 952 C CA . VAL A 1 119 ? -24.692 7.502 6.155 1.00 39.06 119 VAL A CA 1
ATOM 953 C C . VAL A 1 119 ? -25.983 7.511 6.959 1.00 39.06 119 VAL A C 1
ATOM 955 O O . VAL A 1 119 ? -26.046 7.030 8.087 1.00 39.06 119 VAL A O 1
ATOM 958 N N . SER A 1 120 ? -27.033 8.084 6.374 1.00 35.91 120 SER A N 1
ATOM 959 C CA . SER A 1 120 ? -28.380 7.937 6.919 1.00 35.91 120 SER A CA 1
ATOM 960 C C . SER A 1 120 ? -28.683 6.441 7.088 1.00 35.91 120 SER A C 1
ATOM 962 O O . SER A 1 120 ? -28.443 5.663 6.157 1.00 35.91 120 SER A O 1
ATOM 964 N N . PRO A 1 121 ? -29.195 6.010 8.255 1.00 40.12 121 PRO A N 1
ATOM 965 C CA . PRO A 1 121 ? -29.632 4.641 8.435 1.00 40.12 121 PRO A CA 1
ATOM 966 C C . PRO A 1 121 ? -30.885 4.479 7.581 1.00 40.12 121 PRO A C 1
ATOM 968 O O . PRO A 1 121 ? -31.990 4.802 8.012 1.00 40.12 121 PRO A O 1
ATOM 971 N N . ASN A 1 122 ? -30.730 4.027 6.339 1.00 35.75 122 ASN A N 1
ATOM 972 C CA . ASN A 1 122 ? -31.878 3.489 5.635 1.00 35.75 122 ASN A CA 1
ATOM 973 C C . ASN A 1 122 ? -32.367 2.296 6.456 1.00 35.75 122 ASN A C 1
ATOM 975 O O . ASN A 1 122 ? -31.604 1.383 6.780 1.00 35.75 122 ASN A O 1
ATOM 979 N N . ALA A 1 123 ? -33.623 2.429 6.873 1.00 39.47 123 ALA A N 1
ATOM 980 C CA . ALA A 1 123 ? -34.367 1.513 7.708 1.00 39.47 123 ALA A CA 1
ATOM 981 C C . ALA A 1 123 ? -34.191 0.055 7.252 1.00 39.47 123 ALA A C 1
ATOM 983 O O . ALA A 1 123 ? -34.070 -0.206 6.059 1.00 39.47 123 ALA A O 1
ATOM 984 N N . ASP A 1 124 ? -34.205 -0.857 8.230 1.00 35.91 124 ASP A N 1
ATOM 985 C CA . ASP A 1 124 ? -34.309 -2.326 8.102 1.00 35.91 124 ASP A CA 1
ATOM 986 C C . ASP A 1 124 ? -33.073 -3.173 8.472 1.00 35.91 124 ASP A C 1
ATOM 988 O O . ASP A 1 124 ? -32.990 -4.343 8.107 1.00 35.91 124 ASP A O 1
ATOM 992 N N . SER A 1 125 ? -32.148 -2.672 9.303 1.00 39.97 125 SER A N 1
ATOM 993 C CA . SER A 1 125 ? -31.204 -3.547 10.033 1.00 39.97 125 SER A CA 1
ATOM 994 C C . SER A 1 125 ? -31.454 -3.526 11.549 1.00 39.97 125 SER A C 1
ATOM 996 O O . SER A 1 125 ? -31.321 -2.470 12.166 1.00 39.97 125 SER A O 1
ATOM 998 N N . PRO A 1 126 ? -31.776 -4.670 12.191 1.00 32.69 126 PRO A N 1
ATOM 999 C CA . PRO A 1 126 ? -32.181 -4.729 13.600 1.00 32.69 126 PRO A CA 1
ATOM 1000 C C . PRO A 1 126 ? -31.011 -4.674 14.603 1.00 32.69 126 PRO A C 1
ATOM 1002 O O . PRO A 1 126 ? -31.168 -5.078 15.750 1.00 32.69 126 PRO A O 1
ATOM 1005 N N . CYS A 1 127 ? -29.844 -4.157 14.215 1.00 34.00 127 CYS A N 1
ATOM 1006 C CA . CYS A 1 127 ? -28.656 -4.119 15.075 1.00 34.00 127 CYS A CA 1
ATOM 1007 C C . CYS A 1 127 ? -28.178 -2.679 15.322 1.00 34.00 127 CYS A C 1
ATOM 1009 O O . CYS A 1 127 ? -27.014 -2.346 15.109 1.00 34.00 127 CYS A O 1
ATOM 1011 N N . ALA A 1 128 ? -29.085 -1.810 15.772 1.00 34.66 128 ALA A N 1
ATOM 1012 C CA . ALA A 1 128 ? -28.750 -0.471 16.246 1.00 34.66 128 ALA A CA 1
ATOM 1013 C C . ALA A 1 128 ? -28.460 -0.501 17.756 1.00 34.66 128 ALA A C 1
ATOM 1015 O O . ALA A 1 128 ? -29.315 -0.166 18.571 1.00 34.66 128 ALA A O 1
ATOM 1016 N N . ASN A 1 129 ? -27.234 -0.876 18.126 1.00 32.62 129 ASN A N 1
ATOM 1017 C CA . ASN A 1 129 ? -26.688 -0.538 19.440 1.00 32.62 129 ASN A CA 1
ATOM 1018 C C . ASN A 1 129 ? -25.771 0.676 19.250 1.00 32.62 129 ASN A C 1
ATOM 1020 O O . ASN A 1 129 ? -24.717 0.578 18.624 1.00 32.62 129 ASN A O 1
ATOM 1024 N N . ALA A 1 130 ? -26.234 1.824 19.744 1.00 36.88 130 ALA A N 1
ATOM 1025 C CA . ALA A 1 130 ? -25.776 3.176 19.422 1.00 36.88 130 ALA A CA 1
ATOM 1026 C C . ALA A 1 130 ? -24.451 3.620 20.075 1.00 36.88 130 ALA A C 1
ATOM 1028 O O . ALA A 1 130 ? -24.191 4.815 20.161 1.00 36.88 130 ALA A O 1
ATOM 1029 N N . ASN A 1 131 ? -23.592 2.699 20.510 1.00 37.56 131 ASN A N 1
ATOM 1030 C CA . ASN A 1 131 ? -22.320 3.054 21.135 1.00 37.56 131 ASN A CA 1
ATOM 1031 C C . ASN A 1 131 ? -21.180 2.360 20.370 1.00 37.56 131 ASN A C 1
ATOM 1033 O O . ASN A 1 131 ? -21.168 1.137 20.285 1.00 37.56 131 ASN A O 1
ATOM 1037 N N . SER A 1 132 ? -20.277 3.168 19.795 1.00 41.84 132 SER A N 1
ATOM 1038 C CA . SER A 1 132 ? -19.003 2.803 19.132 1.00 41.84 132 SER A CA 1
ATOM 1039 C C . SER A 1 132 ? -19.051 1.968 17.839 1.00 41.84 132 SER A C 1
ATOM 1041 O O . SER A 1 132 ? -18.316 0.993 17.689 1.00 41.84 132 SER A O 1
ATOM 1043 N N . GLN A 1 133 ? -19.843 2.388 16.846 1.00 45.19 133 GLN A N 1
ATOM 1044 C CA . GLN A 1 133 ? -19.734 1.861 15.476 1.00 45.19 133 GLN A CA 1
ATOM 1045 C C . GLN A 1 133 ? -18.890 2.818 14.615 1.00 45.19 133 GLN A C 1
ATOM 1047 O O . GLN A 1 133 ? -19.242 3.981 14.439 1.00 45.19 133 GLN A O 1
ATOM 1052 N N . LEU A 1 134 ? -17.733 2.350 14.136 1.00 47.91 134 LEU A N 1
ATOM 1053 C CA . LEU A 1 134 ? -16.851 3.082 13.222 1.00 47.91 134 LEU A CA 1
ATOM 1054 C C . LEU A 1 134 ? -16.558 2.193 12.001 1.00 47.91 134 LEU A C 1
ATOM 1056 O O . LEU A 1 134 ? -15.657 1.352 12.049 1.00 47.91 134 LEU A O 1
ATOM 1060 N N . PRO A 1 135 ? -17.302 2.320 10.891 1.00 45.16 135 PRO A N 1
ATOM 1061 C CA . PRO A 1 135 ? -16.953 1.630 9.657 1.00 45.16 135 PRO A CA 1
ATOM 1062 C C . PRO A 1 135 ? -15.677 2.236 9.055 1.00 45.16 135 PRO A C 1
ATOM 1064 O O . PRO A 1 135 ? -15.658 3.365 8.574 1.00 45.16 135 PRO A O 1
ATOM 1067 N N . LEU A 1 136 ? -14.582 1.477 9.061 1.00 45.34 136 LEU A N 1
ATOM 1068 C CA . LEU A 1 136 ? -13.348 1.863 8.377 1.00 45.34 136 LEU A CA 1
ATOM 1069 C C . LEU A 1 136 ? -13.373 1.419 6.917 1.00 45.34 136 LEU A C 1
ATOM 1071 O O . LEU A 1 136 ? -12.852 0.360 6.584 1.00 45.34 136 LEU A O 1
ATOM 1075 N N . LEU A 1 137 ? -13.917 2.237 6.021 1.00 43.09 137 LEU A N 1
ATOM 1076 C CA . LEU A 1 137 ? -13.853 1.932 4.593 1.00 43.09 137 LEU A CA 1
ATOM 1077 C C . LEU A 1 137 ? -12.373 1.876 4.132 1.00 43.09 137 LEU A C 1
ATOM 1079 O O . LEU A 1 137 ? -11.674 2.884 4.089 1.00 43.09 137 LEU A O 1
ATOM 1083 N N . ASN A 1 138 ? -11.844 0.703 3.769 1.00 38.38 138 ASN A N 1
ATOM 1084 C CA . ASN A 1 138 ? -10.628 0.669 2.959 1.00 38.38 138 ASN A CA 1
ATOM 1085 C C . ASN A 1 138 ? -11.061 0.895 1.514 1.00 38.38 138 ASN A C 1
ATOM 1087 O O . ASN A 1 138 ? -11.620 0.012 0.877 1.00 38.38 138 ASN A O 1
ATOM 1091 N N . THR A 1 139 ? -10.847 2.086 0.975 1.00 42.47 139 THR A N 1
ATOM 1092 C CA . THR A 1 139 ? -10.954 2.258 -0.471 1.00 42.47 139 THR A CA 1
ATOM 1093 C C . THR A 1 139 ? -9.639 2.729 -1.018 1.00 42.47 139 THR A C 1
ATOM 1095 O O . THR A 1 139 ? -9.499 3.854 -1.457 1.00 42.47 139 THR A O 1
ATOM 1098 N N . ALA A 1 140 ? -8.673 1.820 -1.093 1.00 40.50 140 ALA A N 1
ATOM 1099 C CA . ALA A 1 140 ? -7.472 1.993 -1.908 1.00 40.50 140 ALA A CA 1
ATOM 1100 C C . ALA A 1 140 ? -7.757 2.247 -3.419 1.00 40.50 140 ALA A C 1
ATOM 1102 O O . ALA A 1 140 ? -6.875 2.070 -4.251 1.00 40.50 140 ALA A O 1
ATOM 1103 N N . SER A 1 141 ? -8.979 2.631 -3.805 1.00 42.25 141 SER A N 1
ATOM 1104 C CA . SER A 1 141 ? -9.378 2.968 -5.160 1.00 42.25 141 SER A CA 1
ATOM 1105 C C . SER A 1 141 ? -9.984 4.379 -5.204 1.00 42.25 141 SER A C 1
ATOM 1107 O O . SER A 1 141 ? -10.993 4.624 -4.536 1.00 42.25 141 SER A O 1
ATOM 1109 N N . PRO A 1 142 ? -9.471 5.269 -6.076 1.00 44.91 142 PRO A N 1
ATOM 1110 C CA . PRO A 1 142 ? -10.132 6.518 -6.466 1.00 44.91 142 PRO A CA 1
ATOM 1111 C C . PRO A 1 142 ?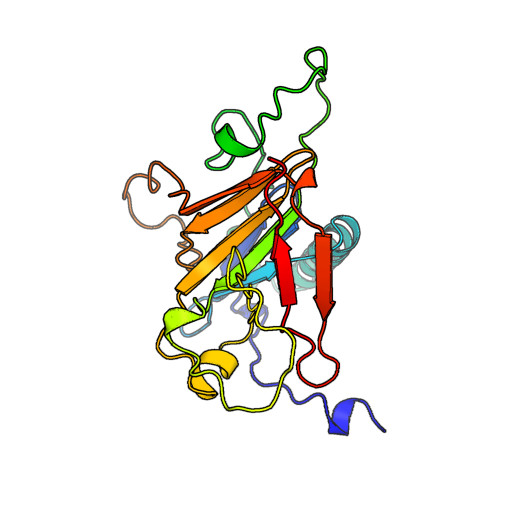 -11.600 6.341 -6.901 1.00 44.91 142 PRO A C 1
ATOM 1113 O O . PRO A 1 142 ? -12.363 7.301 -6.899 1.00 44.91 142 PRO A O 1
ATOM 1116 N N . ALA A 1 143 ? -12.039 5.118 -7.230 1.00 41.03 143 ALA A N 1
ATOM 1117 C CA . ALA A 1 143 ? -13.426 4.811 -7.573 1.00 41.03 143 ALA A CA 1
ATOM 1118 C C . ALA A 1 143 ? -14.424 5.014 -6.415 1.00 41.03 143 ALA A C 1
ATOM 1120 O O . ALA A 1 143 ? -15.611 5.206 -6.669 1.00 41.03 143 ALA A O 1
ATOM 1121 N N . ALA A 1 144 ? -13.979 5.030 -5.155 1.00 44.16 144 ALA A N 1
ATOM 1122 C CA . ALA A 1 144 ? -14.865 5.327 -4.029 1.00 44.16 144 ALA A CA 1
ATOM 1123 C C . ALA A 1 144 ? -15.324 6.791 -4.002 1.00 44.16 144 ALA A C 1
ATOM 1125 O O . ALA A 1 144 ? -16.483 7.064 -3.688 1.00 44.16 144 ALA A O 1
ATOM 1126 N N . LEU A 1 145 ? -14.465 7.721 -4.441 1.00 44.81 145 LEU A N 1
ATOM 1127 C CA . LEU A 1 145 ? -14.858 9.112 -4.693 1.00 44.81 145 LEU A CA 1
ATOM 1128 C C . LEU A 1 145 ? -15.941 9.193 -5.783 1.00 44.81 145 LEU A C 1
ATOM 1130 O O . LEU A 1 145 ? -16.847 10.016 -5.690 1.00 44.81 145 LEU A O 1
ATOM 1134 N N . ILE A 1 146 ? -15.895 8.294 -6.774 1.00 42.88 146 ILE A N 1
ATOM 1135 C CA . ILE A 1 146 ? -16.876 8.214 -7.871 1.00 42.88 146 ILE A CA 1
ATOM 1136 C C . ILE A 1 146 ? -18.223 7.636 -7.385 1.00 42.88 146 ILE A C 1
ATOM 1138 O O . ILE A 1 146 ? -19.270 7.996 -7.917 1.00 42.88 146 ILE A O 1
ATOM 1142 N N . GLN A 1 147 ? -18.233 6.809 -6.332 1.00 44.16 147 GLN A N 1
ATOM 1143 C CA . GLN A 1 147 ? -19.448 6.249 -5.709 1.00 44.16 147 GLN A CA 1
ATOM 1144 C C . GLN A 1 147 ? -20.134 7.176 -4.682 1.00 44.16 147 GLN A C 1
ATOM 1146 O O . GLN A 1 147 ? -21.030 6.738 -3.964 1.00 44.16 147 GLN A O 1
ATOM 1151 N N . GLY A 1 148 ? -19.771 8.463 -4.628 1.00 43.69 148 GLY A N 1
ATOM 1152 C CA . GLY A 1 148 ? -20.456 9.455 -3.786 1.00 43.69 148 GLY A CA 1
ATOM 1153 C C . GLY A 1 148 ? -19.842 9.657 -2.399 1.00 43.69 148 GLY A C 1
ATOM 1154 O O . GLY A 1 148 ? -20.428 10.344 -1.564 1.00 43.69 148 GLY A O 1
ATOM 1155 N N . ALA A 1 149 ? -18.641 9.133 -2.150 1.00 52.09 149 ALA A N 1
ATOM 1156 C CA . ALA A 1 149 ? -17.894 9.339 -0.911 1.00 52.09 149 ALA A CA 1
ATOM 1157 C C . ALA A 1 149 ? -17.190 10.714 -0.868 1.00 52.09 149 ALA A C 1
ATOM 1159 O O . ALA A 1 149 ? -16.014 10.804 -0.529 1.00 52.09 149 ALA A O 1
ATOM 1160 N N . ALA A 1 150 ? -17.894 11.803 -1.205 1.00 48.97 150 ALA A N 1
ATOM 1161 C CA . ALA A 1 150 ? -17.336 13.164 -1.231 1.00 48.97 150 ALA A CA 1
ATOM 1162 C C . ALA A 1 150 ? -16.803 13.645 0.139 1.00 48.97 150 ALA A C 1
ATOM 1164 O O . ALA A 1 150 ? -16.078 14.632 0.203 1.00 48.97 150 ALA A O 1
ATOM 1165 N N . ALA A 1 151 ? -17.152 12.941 1.221 1.00 57.91 151 ALA A N 1
ATOM 1166 C CA . ALA A 1 151 ? -16.699 13.200 2.584 1.00 57.91 151 ALA A CA 1
ATOM 1167 C C . ALA A 1 151 ? -15.629 12.213 3.096 1.00 57.91 151 ALA A C 1
ATOM 1169 O O . ALA A 1 151 ? -15.292 12.245 4.279 1.00 57.91 151 ALA A O 1
ATOM 1170 N N . ALA A 1 152 ? -15.112 11.312 2.250 1.00 65.56 152 ALA A N 1
ATOM 1171 C CA . ALA A 1 152 ? -14.068 10.380 2.662 1.00 65.56 152 ALA A CA 1
ATOM 1172 C C . ALA A 1 152 ? -12.743 11.111 2.898 1.00 65.56 152 ALA A C 1
ATOM 1174 O O . ALA A 1 152 ? -12.237 11.798 2.010 1.00 65.56 152 ALA A O 1
ATOM 1175 N N . ALA A 1 153 ? -12.171 10.931 4.087 1.00 70.75 153 ALA A N 1
ATOM 1176 C CA . ALA A 1 153 ? -10.870 11.484 4.432 1.00 70.75 153 ALA A CA 1
ATOM 1177 C C . ALA A 1 153 ? -9.776 10.420 4.237 1.00 70.75 153 ALA A C 1
ATOM 1179 O O . ALA A 1 153 ? -9.932 9.301 4.735 1.00 70.75 153 ALA A O 1
ATOM 1180 N N . PRO A 1 154 ? -8.672 10.736 3.545 1.00 73.50 154 PRO A N 1
ATOM 1181 C CA . PRO A 1 154 ? -7.525 9.838 3.467 1.00 73.50 154 PRO A CA 1
ATOM 1182 C C . PRO A 1 154 ? -6.906 9.643 4.861 1.00 73.50 154 PRO A C 1
ATOM 1184 O O . PRO A 1 154 ? -6.699 10.619 5.577 1.00 73.50 154 PRO A O 1
ATOM 1187 N N . LEU A 1 155 ? -6.665 8.390 5.266 1.00 80.19 155 LEU A N 1
ATOM 1188 C CA . LEU A 1 155 ? -6.019 8.021 6.534 1.00 80.19 155 LEU A CA 1
ATOM 1189 C C . LEU A 1 155 ? -5.087 6.825 6.343 1.00 80.19 155 LEU A C 1
ATOM 1191 O O . LEU A 1 155 ? -5.320 6.007 5.455 1.00 80.19 155 LEU A O 1
ATOM 1195 N N . SER A 1 156 ? -4.154 6.626 7.269 1.00 83.56 156 SER A N 1
ATOM 1196 C CA . SER A 1 156 ? -3.493 5.332 7.468 1.00 83.56 156 SER A CA 1
ATOM 1197 C C . SER A 1 156 ? -3.946 4.665 8.748 1.00 83.56 156 SER A C 1
ATOM 1199 O O . SER A 1 156 ? -4.066 5.270 9.813 1.00 83.56 156 SER A O 1
ATOM 1201 N N . LEU A 1 157 ? -4.144 3.363 8.640 1.00 85.38 157 LEU A N 1
ATOM 1202 C CA . LEU A 1 157 ? -4.303 2.459 9.756 1.00 85.38 157 LEU A CA 1
ATOM 1203 C C . LEU A 1 157 ? -2.946 1.859 10.091 1.00 85.38 157 LEU A C 1
ATOM 1205 O O . LEU A 1 157 ? -2.406 1.059 9.324 1.00 85.38 157 LEU A O 1
ATOM 1209 N N . LEU A 1 158 ? -2.426 2.217 11.258 1.00 87.69 158 LEU A N 1
ATOM 1210 C CA . LEU A 1 158 ? -1.247 1.593 11.835 1.00 87.69 158 LEU A CA 1
ATOM 1211 C C . LEU A 1 158 ? -1.683 0.649 12.956 1.00 87.69 158 LEU A C 1
ATOM 1213 O O . LEU A 1 158 ? -2.233 1.083 13.965 1.00 87.69 158 LEU A O 1
ATOM 1217 N N . VAL A 1 159 ? -1.419 -0.643 12.801 1.00 87.00 159 VAL A N 1
ATOM 1218 C CA . VAL A 1 159 ? -1.713 -1.664 13.814 1.00 87.00 159 VAL A CA 1
ATOM 1219 C C . VAL A 1 159 ? -0.400 -2.168 14.393 1.00 87.00 159 VAL A C 1
ATOM 1221 O O . VAL A 1 159 ? 0.458 -2.650 13.658 1.00 87.00 159 VAL A O 1
ATOM 1224 N N . THR A 1 160 ? -0.232 -2.059 15.705 1.00 88.50 160 THR A N 1
ATOM 1225 C CA . THR A 1 160 ? 0.911 -2.602 16.450 1.00 88.50 160 THR A CA 1
ATOM 1226 C C . THR A 1 160 ? 0.509 -3.897 17.156 1.00 88.50 160 THR A C 1
ATOM 1228 O O . THR A 1 160 ? -0.435 -4.561 16.736 1.00 88.50 160 THR A O 1
ATOM 1231 N N . ARG A 1 161 ? 1.226 -4.328 18.202 1.00 84.88 161 ARG A N 1
ATOM 1232 C CA . ARG A 1 161 ? 0.833 -5.537 18.946 1.00 84.88 161 ARG A CA 1
ATOM 1233 C C . ARG A 1 161 ? -0.315 -5.280 19.913 1.00 84.88 161 ARG A C 1
ATOM 1235 O O . ARG A 1 161 ? -1.064 -6.208 20.200 1.00 84.88 161 ARG A O 1
ATOM 1242 N N . THR A 1 162 ? -0.448 -4.055 20.411 1.00 85.12 162 THR A N 1
ATOM 1243 C CA . THR A 1 162 ? -1.444 -3.711 21.434 1.00 85.12 162 THR A CA 1
ATOM 1244 C C . THR A 1 162 ? -2.445 -2.660 20.989 1.00 85.12 162 THR A C 1
ATOM 1246 O O . THR A 1 162 ? -3.518 -2.583 21.581 1.00 85.12 162 THR A O 1
ATOM 1249 N N . HIS A 1 163 ? -2.133 -1.859 19.968 1.00 89.25 163 HIS A N 1
ATOM 1250 C CA . HIS A 1 163 ? -2.963 -0.725 19.578 1.00 89.25 163 HIS A CA 1
ATOM 1251 C C . HIS A 1 163 ? -3.162 -0.630 18.068 1.00 89.25 163 HIS A C 1
ATOM 1253 O O . HIS A 1 163 ? -2.307 -0.990 17.264 1.00 89.25 163 HIS A O 1
ATOM 1259 N N . MET A 1 164 ? -4.309 -0.081 17.710 1.00 89.12 164 MET A N 1
ATOM 1260 C CA . MET A 1 164 ? -4.687 0.393 16.398 1.00 89.12 164 MET A CA 1
ATOM 1261 C C . MET A 1 164 ? -4.698 1.925 16.433 1.00 89.12 164 MET A C 1
ATOM 1263 O O . MET A 1 164 ? -5.305 2.523 17.323 1.00 89.12 164 MET A O 1
ATOM 1267 N N . TYR A 1 165 ? -4.039 2.555 15.469 1.00 87.50 165 TYR A N 1
ATOM 1268 C CA . TYR A 1 165 ? -3.963 4.003 15.318 1.00 87.50 165 TYR A CA 1
ATOM 1269 C C . TYR A 1 165 ? -4.551 4.408 13.969 1.00 87.50 165 TYR A C 1
ATOM 1271 O O . TYR A 1 165 ? -4.210 3.818 12.943 1.00 87.50 165 TYR A O 1
ATOM 1279 N N . LEU A 1 166 ? -5.410 5.425 13.978 1.00 87.12 166 LEU A N 1
ATOM 1280 C CA . LEU A 1 166 ? -5.858 6.122 12.776 1.00 87.12 166 LEU A CA 1
ATOM 1281 C C . LEU A 1 166 ? -5.051 7.408 12.641 1.00 87.12 166 LEU A C 1
ATOM 1283 O O . LEU A 1 166 ? -5.123 8.285 13.505 1.00 87.12 166 LEU A O 1
ATOM 1287 N N . LEU A 1 167 ? -4.275 7.493 11.571 1.00 86.75 167 LEU A N 1
ATOM 1288 C CA . LEU A 1 167 ? -3.326 8.561 11.293 1.00 86.75 167 LEU A CA 1
ATOM 1289 C C . LEU A 1 167 ? -3.828 9.384 10.105 1.00 86.75 167 LEU A C 1
ATOM 1291 O O . LEU A 1 167 ? -4.362 8.819 9.151 1.00 86.75 167 LEU A O 1
ATOM 1295 N N . GLU A 1 168 ? -3.682 10.705 10.159 1.00 83.88 168 GLU A N 1
ATOM 1296 C CA . GLU A 1 168 ? -3.929 11.550 8.989 1.00 83.88 168 GLU A CA 1
ATOM 1297 C C . GLU A 1 168 ? -2.851 11.312 7.942 1.00 83.88 168 GLU A C 1
ATOM 1299 O O . GLU A 1 168 ? -1.657 11.315 8.247 1.00 83.88 168 GLU A O 1
ATOM 1304 N N . GLU A 1 169 ? -3.293 11.099 6.708 1.00 75.25 169 GLU A N 1
ATOM 1305 C CA . GLU A 1 169 ? -2.421 10.819 5.580 1.00 75.25 169 GLU A CA 1
ATOM 1306 C C . GLU A 1 169 ? -2.898 11.643 4.394 1.00 75.25 169 GLU A C 1
ATOM 1308 O O . GLU A 1 169 ? -4.093 11.727 4.131 1.00 75.25 169 GLU A O 1
ATOM 1313 N N . ASP A 1 170 ? -1.977 12.273 3.680 1.00 63.91 170 ASP A N 1
ATOM 1314 C CA . ASP A 1 170 ? -2.278 13.012 2.455 1.00 63.91 170 ASP A CA 1
ATOM 1315 C C . ASP A 1 170 ? -2.205 12.113 1.207 1.00 63.91 170 ASP A C 1
ATOM 1317 O O . ASP A 1 170 ? -2.542 12.565 0.114 1.00 63.91 170 ASP A O 1
ATOM 1321 N N . HIS A 1 171 ? -1.797 10.841 1.363 1.00 62.88 171 HIS A N 1
ATOM 1322 C CA . HIS A 1 171 ? -1.499 9.835 0.322 1.00 62.88 171 HIS A CA 1
ATOM 1323 C C . HIS A 1 171 ? -0.571 10.343 -0.793 1.00 62.88 171 HIS A C 1
ATOM 1325 O O . HIS A 1 171 ? -0.339 9.650 -1.788 1.00 62.88 171 HIS A O 1
ATOM 1331 N N . GLN A 1 172 ? -0.024 11.547 -0.639 1.00 60.88 172 GLN A N 1
ATOM 1332 C CA . GLN A 1 172 ? 0.846 12.184 -1.599 1.00 60.88 172 GLN A CA 1
ATOM 1333 C C . GLN A 1 172 ? 2.258 11.769 -1.255 1.00 60.88 172 GLN A C 1
ATOM 1335 O O . GLN A 1 172 ? 2.869 12.232 -0.296 1.00 60.88 172 GLN A O 1
ATOM 1340 N N . TRP A 1 173 ? 2.792 10.874 -2.076 1.00 60.78 173 TRP A N 1
ATOM 1341 C CA . TRP A 1 173 ? 4.217 10.632 -2.056 1.00 60.78 173 TRP A CA 1
ATOM 1342 C C . TRP A 1 173 ? 4.922 11.876 -2.607 1.00 60.78 173 TRP A C 1
ATOM 1344 O O . TRP A 1 173 ? 5.025 12.060 -3.822 1.00 60.78 173 TRP A O 1
ATOM 1354 N N . LEU A 1 174 ? 5.338 12.761 -1.701 1.00 55.84 174 LEU A N 1
ATOM 1355 C CA . LEU A 1 174 ? 6.148 13.929 -2.010 1.00 55.84 174 LEU A CA 1
ATOM 1356 C C . LEU A 1 174 ? 7.575 13.439 -2.280 1.00 55.84 174 LEU A C 1
ATOM 1358 O O . LEU A 1 174 ? 8.229 12.940 -1.365 1.00 55.84 174 LEU A O 1
ATOM 1362 N N . PRO A 1 175 ? 8.076 13.521 -3.522 1.00 49.91 175 PRO A N 1
ATOM 1363 C CA . PRO A 1 175 ? 9.505 13.384 -3.733 1.00 49.91 175 PRO A CA 1
ATOM 1364 C C . PRO A 1 175 ? 10.200 14.551 -3.033 1.00 49.91 175 PRO A C 1
ATOM 1366 O O . PRO A 1 175 ? 9.688 15.666 -3.102 1.00 49.91 175 PRO A O 1
ATOM 1369 N N . ASP A 1 176 ? 11.339 14.294 -2.391 1.00 47.72 176 ASP A N 1
ATOM 1370 C CA . ASP A 1 176 ? 12.196 15.264 -1.686 1.00 47.72 176 ASP A CA 1
ATOM 1371 C C . ASP A 1 176 ? 12.719 16.396 -2.599 1.00 47.72 176 ASP A C 1
ATOM 1373 O O . ASP A 1 176 ? 13.912 16.545 -2.861 1.00 47.72 176 ASP A O 1
ATOM 1377 N N . THR A 1 177 ? 11.821 17.212 -3.134 1.00 42.66 177 THR A N 1
ATOM 1378 C CA . THR A 1 177 ? 12.113 18.445 -3.849 1.00 42.66 177 THR A CA 1
ATOM 1379 C C . THR A 1 177 ? 11.191 19.512 -3.308 1.00 42.66 177 THR A C 1
ATOM 1381 O O . THR A 1 177 ? 10.187 19.850 -3.927 1.00 42.66 177 THR A O 1
ATOM 1384 N N . LEU A 1 178 ? 11.526 19.971 -2.111 1.00 40.59 178 LEU A N 1
ATOM 1385 C CA . LEU A 1 178 ? 11.464 21.341 -1.620 1.00 40.59 178 LEU A CA 1
ATOM 1386 C C . LEU A 1 178 ? 12.069 21.269 -0.217 1.00 40.59 178 LEU A C 1
ATOM 1388 O O . LEU A 1 178 ? 11.757 20.344 0.526 1.00 40.59 178 LEU A O 1
ATOM 1392 N N . ASP A 1 179 ? 12.910 22.235 0.139 1.00 38.09 179 ASP A N 1
ATOM 1393 C CA . ASP A 1 179 ? 13.400 22.511 1.497 1.00 38.09 179 ASP A CA 1
ATOM 1394 C C . ASP A 1 179 ? 12.245 22.884 2.458 1.00 38.09 179 ASP A C 1
ATOM 1396 O O . ASP A 1 179 ? 12.268 23.901 3.147 1.00 38.09 179 ASP A O 1
ATOM 1400 N N . THR A 1 180 ? 11.165 22.111 2.438 1.00 39.78 180 THR A N 1
ATOM 1401 C CA . THR A 1 180 ? 10.032 22.211 3.342 1.00 39.78 180 THR A CA 1
ATOM 1402 C C . THR A 1 180 ? 10.267 21.130 4.367 1.00 39.78 180 THR A C 1
ATOM 1404 O O . THR A 1 180 ? 10.288 19.949 4.026 1.00 39.78 180 THR A O 1
ATOM 1407 N N . GLU A 1 181 ? 10.536 21.562 5.594 1.00 38.25 181 GLU A N 1
ATOM 1408 C CA . GLU A 1 181 ? 10.707 20.697 6.753 1.00 38.25 181 GLU A CA 1
ATOM 1409 C C . GLU A 1 181 ? 9.699 19.548 6.690 1.00 38.25 181 GLU A C 1
ATOM 1411 O O . GLU A 1 181 ? 8.511 19.785 6.436 1.00 38.25 181 GLU A O 1
ATOM 1416 N N . LEU A 1 182 ? 10.188 18.305 6.828 1.00 44.75 182 LEU A N 1
ATOM 1417 C CA . LEU A 1 182 ? 9.323 17.128 6.878 1.00 44.75 182 LEU A CA 1
ATOM 1418 C C . LEU A 1 182 ? 8.142 17.460 7.798 1.00 44.75 182 LEU A C 1
ATOM 1420 O O . LEU A 1 182 ? 8.390 18.012 8.869 1.00 44.75 182 LEU A O 1
ATOM 1424 N N . PRO A 1 183 ? 6.882 17.162 7.428 1.00 48.34 183 PRO A N 1
ATOM 1425 C CA . PRO A 1 183 ? 5.762 17.410 8.321 1.00 48.34 183 PRO A CA 1
ATOM 1426 C C . PRO A 1 183 ? 6.048 16.718 9.657 1.00 48.34 183 PRO A C 1
ATOM 1428 O O . PRO A 1 183 ? 6.057 15.491 9.762 1.00 48.34 183 PRO A O 1
ATOM 1431 N N . ASP A 1 184 ? 6.333 17.555 10.655 1.00 52.50 184 ASP A N 1
ATOM 1432 C CA . ASP A 1 184 ? 7.126 17.244 11.852 1.00 52.50 184 ASP A CA 1
ATOM 1433 C C . ASP A 1 184 ? 6.404 16.303 12.834 1.00 52.50 184 ASP A C 1
ATOM 1435 O O . ASP A 1 184 ? 6.894 15.950 13.904 1.00 52.50 184 ASP A O 1
ATOM 1439 N N . SER A 1 185 ? 5.190 15.877 12.492 1.00 60.50 185 SER A N 1
ATOM 1440 C CA . SER A 1 185 ? 4.428 14.898 13.254 1.00 60.50 185 SER A CA 1
ATOM 1441 C C . SER A 1 185 ? 3.303 14.316 12.407 1.00 60.50 185 SER A C 1
ATOM 1443 O O . SER A 1 185 ? 2.526 15.032 11.777 1.00 60.50 185 SER A O 1
ATOM 1445 N N . VAL A 1 186 ? 3.185 12.989 12.415 1.00 75.81 186 VAL A N 1
ATOM 1446 C CA . VAL A 1 186 ? 1.987 12.320 11.903 1.00 75.81 186 VAL A CA 1
ATOM 1447 C C . VAL A 1 186 ? 0.845 12.611 12.875 1.00 75.81 186 VAL A C 1
ATOM 1449 O O . VAL A 1 186 ? 0.925 12.242 14.048 1.00 75.81 186 VAL A O 1
ATOM 1452 N N . GLN A 1 187 ? -0.206 13.282 12.405 1.00 83.44 187 GLN A N 1
ATOM 1453 C CA . GLN A 1 187 ? -1.361 13.604 13.240 1.00 83.44 187 GLN A CA 1
ATOM 1454 C C . GLN A 1 187 ? -2.166 12.332 13.522 1.00 83.44 187 GLN A C 1
ATOM 1456 O O . GLN A 1 187 ? -2.589 11.627 12.608 1.00 83.44 187 GLN A O 1
ATOM 1461 N N . MET A 1 188 ? -2.372 12.022 14.800 1.00 86.19 188 MET A N 1
ATOM 1462 C CA . MET A 1 188 ? -3.161 10.872 15.240 1.00 86.19 188 MET A CA 1
ATOM 1463 C C . MET A 1 188 ? -4.605 11.313 15.478 1.00 86.19 188 MET A C 1
ATOM 1465 O O . MET A 1 188 ? -4.866 12.117 16.372 1.00 86.19 188 MET A O 1
ATOM 1469 N N . LYS A 1 189 ? -5.551 10.755 14.720 1.00 84.50 189 LYS A N 1
ATOM 1470 C CA . LYS A 1 189 ? -6.987 11.008 14.914 1.00 84.50 189 LYS A CA 1
ATOM 1471 C C . LYS A 1 189 ? -7.576 10.162 16.022 1.00 84.50 189 LYS A C 1
ATOM 1473 O O . LYS A 1 189 ? -8.400 10.639 16.795 1.00 84.50 189 LYS A O 1
ATOM 1478 N N . GLU A 1 190 ? -7.186 8.894 16.064 1.00 84.56 190 GLU A N 1
ATOM 1479 C CA . GLU A 1 190 ? -7.762 7.934 16.994 1.00 84.56 190 GLU A CA 1
ATOM 1480 C C . GLU A 1 190 ? -6.744 6.874 17.400 1.00 84.56 190 GLU A C 1
ATOM 1482 O O . GLU A 1 190 ? -5.869 6.492 16.620 1.00 84.56 190 GLU A O 1
ATOM 1487 N N . LYS A 1 191 ? -6.889 6.388 18.632 1.00 87.94 191 LYS A N 1
ATOM 1488 C CA . LYS A 1 191 ? -6.111 5.297 19.208 1.00 87.94 191 LYS A CA 1
ATOM 1489 C C . LYS A 1 191 ? -7.060 4.337 19.910 1.00 87.94 191 LYS A C 1
ATOM 1491 O O . LYS A 1 191 ? -7.796 4.753 20.800 1.00 87.94 191 LYS A O 1
ATOM 1496 N N . GLN A 1 192 ? -6.992 3.063 19.550 1.00 86.69 192 GLN A N 1
ATOM 1497 C CA . GLN A 1 192 ? -7.841 2.007 20.094 1.00 86.69 192 GLN A CA 1
ATOM 1498 C C . GLN A 1 192 ? -6.986 0.799 20.485 1.00 86.69 192 GLN A C 1
ATOM 1500 O O . GLN A 1 192 ? -6.172 0.355 19.676 1.00 86.69 192 GLN A O 1
ATOM 1505 N N . PRO A 1 193 ? -7.112 0.252 21.704 1.00 87.31 193 PRO A N 1
ATOM 1506 C CA . PRO A 1 193 ? -6.534 -1.044 22.034 1.00 87.31 193 PRO A CA 1
ATOM 1507 C C . PRO A 1 193 ? -7.027 -2.124 21.068 1.00 87.31 193 PRO A C 1
ATOM 1509 O O . PRO A 1 193 ? -8.202 -2.159 20.710 1.00 87.31 193 PRO A O 1
ATOM 1512 N N . ILE A 1 194 ? -6.152 -3.049 20.676 1.00 86.88 194 ILE A N 1
ATOM 1513 C CA . ILE A 1 194 ? -6.543 -4.193 19.838 1.00 86.88 194 ILE A CA 1
ATOM 1514 C C . ILE A 1 194 ? -7.524 -5.104 20.582 1.00 86.88 194 ILE A C 1
ATOM 1516 O O . ILE A 1 194 ? -8.380 -5.709 19.945 1.00 86.88 194 ILE A O 1
ATOM 1520 N N . SER A 1 195 ? -7.459 -5.150 21.917 1.00 86.75 195 SER A N 1
ATOM 1521 C CA . SER A 1 195 ? -8.434 -5.861 22.754 1.00 86.75 195 SER A CA 1
ATOM 1522 C C . SER A 1 195 ? -9.863 -5.343 22.585 1.00 86.75 195 SER A C 1
ATOM 1524 O O . SER A 1 195 ? -10.801 -6.115 22.743 1.00 86.75 195 SER A O 1
ATOM 1526 N N . ASN A 1 196 ? -10.041 -4.079 22.188 1.00 86.00 196 ASN A N 1
ATOM 1527 C CA . ASN A 1 196 ? -11.368 -3.522 21.946 1.00 86.00 196 ASN A CA 1
ATOM 1528 C C . ASN A 1 196 ? -11.988 -4.050 20.643 1.00 86.00 196 ASN A C 1
ATOM 1530 O O . ASN A 1 196 ? -13.185 -3.876 20.429 1.00 86.00 196 ASN A O 1
ATOM 1534 N N . ILE A 1 197 ? -11.220 -4.686 19.750 1.00 86.12 197 ILE A N 1
ATOM 1535 C CA . ILE A 1 197 ? -11.751 -5.229 18.496 1.00 86.12 197 ILE A CA 1
ATOM 1536 C C . ILE A 1 197 ? -12.561 -6.492 18.788 1.00 86.12 197 ILE A C 1
ATOM 1538 O O . ILE A 1 197 ? -12.022 -7.543 19.122 1.00 86.12 197 ILE A O 1
ATOM 1542 N N . SER A 1 198 ? -13.869 -6.406 18.572 1.00 84.19 198 SER A N 1
ATOM 1543 C CA . SER A 1 198 ? -14.779 -7.551 18.705 1.00 84.19 198 SER A CA 1
ATOM 1544 C C . SER A 1 198 ? -14.929 -8.359 17.423 1.00 84.19 198 SER A C 1
ATOM 1546 O O . SER A 1 198 ? -15.072 -9.579 17.463 1.00 84.19 198 SER A O 1
ATOM 1548 N N . SER A 1 199 ? -14.960 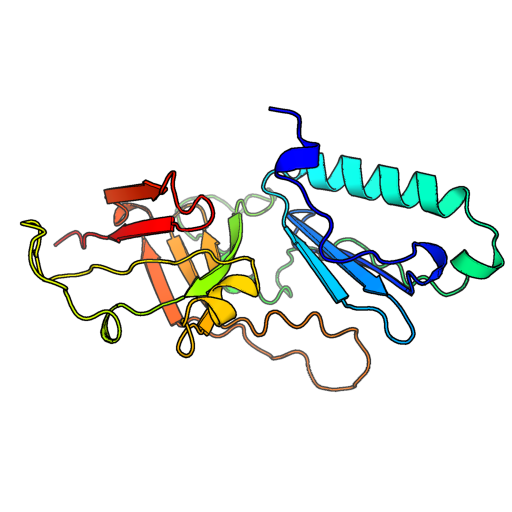-7.679 16.275 1.00 80.06 199 SER A N 1
ATOM 1549 C CA . SER A 1 199 ? -15.230 -8.292 14.979 1.00 80.06 199 SER A CA 1
ATOM 1550 C C . SER A 1 199 ? -14.746 -7.413 13.831 1.00 80.06 199 SER A C 1
ATOM 1552 O O . SER A 1 199 ? -14.688 -6.183 13.930 1.00 80.06 199 SER A O 1
ATOM 1554 N N . VAL A 1 200 ? -14.393 -8.075 12.730 1.00 83.31 200 VAL A N 1
ATOM 1555 C CA . VAL A 1 200 ? -13.979 -7.458 11.469 1.00 83.31 200 VAL A CA 1
ATOM 1556 C C . VAL A 1 200 ? -14.809 -8.077 10.350 1.00 83.31 200 VAL A C 1
ATOM 1558 O O . VAL A 1 200 ? -14.798 -9.294 10.171 1.00 83.31 200 VAL A O 1
ATOM 1561 N N . HIS A 1 201 ? -15.524 -7.248 9.594 1.00 77.31 201 HIS A N 1
ATOM 1562 C CA . HIS A 1 201 ? -16.363 -7.676 8.479 1.00 77.31 201 HIS A CA 1
ATOM 1563 C C . HIS A 1 201 ? -15.739 -7.274 7.144 1.00 77.31 201 HIS A C 1
ATOM 1565 O O . HIS A 1 201 ? -15.238 -6.160 6.981 1.00 77.31 201 HIS A O 1
ATOM 1571 N N . LEU A 1 202 ? -15.817 -8.198 6.189 1.00 77.94 202 LEU A N 1
ATOM 1572 C CA . LEU A 1 202 ? -15.441 -8.015 4.792 1.00 77.94 202 LEU A CA 1
ATOM 1573 C C . LEU A 1 202 ? -16.679 -8.259 3.931 1.00 77.94 202 LEU A C 1
ATOM 1575 O O . LEU A 1 202 ? -17.449 -9.184 4.199 1.00 77.94 202 LEU A O 1
ATOM 1579 N N . PHE A 1 203 ? -16.864 -7.456 2.889 1.00 71.94 203 PHE A N 1
ATOM 1580 C CA . PHE A 1 203 ? -18.044 -7.542 2.033 1.00 71.94 203 PHE A CA 1
ATOM 1581 C C . PHE A 1 203 ? -17.687 -8.205 0.700 1.00 71.94 203 PHE A C 1
ATOM 1583 O O . PHE A 1 203 ? -16.790 -7.754 -0.004 1.00 71.94 203 PHE A O 1
ATOM 1590 N N . GLN A 1 204 ? -18.407 -9.263 0.313 1.00 70.31 204 GLN A N 1
ATOM 1591 C CA . GLN A 1 204 ? -18.169 -9.941 -0.973 1.00 70.31 204 GLN A CA 1
ATOM 1592 C C . GLN A 1 204 ? -18.439 -9.024 -2.173 1.00 70.31 204 GLN A C 1
ATOM 1594 O O . GLN A 1 204 ? -17.695 -9.046 -3.148 1.00 70.31 204 GLN A O 1
ATOM 1599 N N . SER A 1 205 ? -19.479 -8.192 -2.082 1.00 66.25 205 SER A N 1
ATOM 1600 C CA . SER A 1 205 ? -19.850 -7.212 -3.108 1.00 66.25 205 SER A CA 1
ATOM 1601 C C . SER A 1 205 ? -18.952 -5.971 -3.128 1.00 66.25 205 SER A C 1
ATOM 1603 O O . SER A 1 205 ? -18.996 -5.205 -4.085 1.00 66.25 205 SER A O 1
ATOM 1605 N N . ALA A 1 206 ? -18.141 -5.767 -2.087 1.00 62.97 206 ALA A N 1
ATOM 1606 C CA . ALA A 1 206 ? -17.226 -4.643 -1.953 1.00 62.97 206 ALA A CA 1
ATOM 1607 C C . ALA A 1 206 ? -15.956 -5.128 -1.247 1.00 62.97 206 ALA A C 1
ATOM 1609 O O . ALA A 1 206 ? -15.745 -4.867 -0.067 1.00 62.97 206 ALA A O 1
ATOM 1610 N N . THR A 1 207 ? -15.112 -5.861 -1.974 1.00 64.31 207 THR A N 1
ATOM 1611 C CA . THR A 1 207 ? -13.933 -6.567 -1.431 1.00 64.31 207 THR A CA 1
ATOM 1612 C C . THR A 1 207 ? -12.872 -5.653 -0.824 1.00 64.31 207 THR A C 1
ATOM 1614 O O . THR A 1 207 ? -12.006 -6.116 -0.081 1.00 64.31 207 THR A O 1
ATOM 1617 N N . LEU A 1 208 ? -12.937 -4.361 -1.137 1.00 65.50 208 LEU A N 1
ATOM 1618 C CA . LEU A 1 208 ? -12.105 -3.340 -0.521 1.00 65.50 208 LE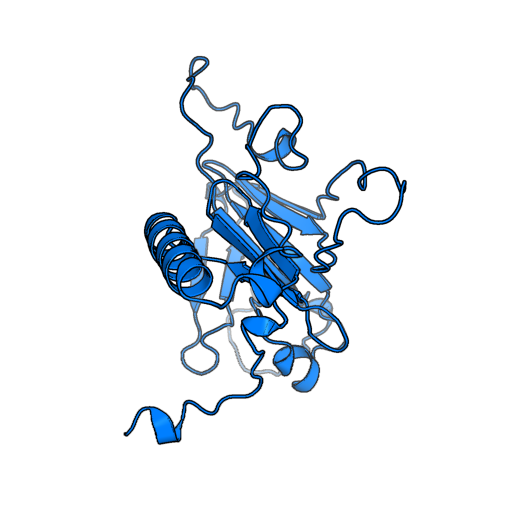U A CA 1
ATOM 1619 C C . LEU A 1 208 ? -12.731 -2.831 0.787 1.00 65.50 208 LEU A C 1
ATOM 1621 O O . LEU A 1 208 ? -12.007 -2.490 1.701 1.00 65.50 208 LEU A O 1
ATOM 1625 N N . HIS A 1 209 ? -14.048 -2.881 0.972 1.00 68.19 209 HIS A N 1
ATOM 1626 C CA . HIS A 1 209 ? -14.695 -2.383 2.184 1.00 68.19 209 HIS A CA 1
ATOM 1627 C C . HIS A 1 209 ? -14.400 -3.283 3.405 1.00 68.19 209 HIS A C 1
ATOM 1629 O O . HIS A 1 209 ? -14.654 -4.490 3.402 1.00 68.19 209 HIS A O 1
ATOM 1635 N N . LEU A 1 210 ? -13.883 -2.657 4.465 1.00 74.62 210 LEU A N 1
ATOM 1636 C CA . LEU A 1 210 ? -13.628 -3.228 5.786 1.00 74.62 210 LEU A CA 1
ATOM 1637 C C . LEU A 1 210 ? -14.565 -2.561 6.813 1.00 74.62 210 LEU A C 1
ATOM 1639 O O . LEU A 1 210 ? -14.838 -1.370 6.736 1.00 74.62 210 LEU A O 1
ATOM 1643 N N . ARG A 1 211 ? -15.065 -3.297 7.803 1.00 75.69 211 ARG A N 1
ATOM 1644 C CA . ARG A 1 211 ? -15.744 -2.702 8.967 1.00 75.69 211 ARG A CA 1
ATOM 1645 C C . ARG A 1 211 ? -15.188 -3.326 10.236 1.00 75.69 211 ARG A C 1
ATOM 1647 O O . ARG A 1 211 ? -15.164 -4.549 10.338 1.00 75.69 211 ARG A O 1
ATOM 1654 N N . ILE A 1 212 ? -14.742 -2.500 11.181 1.00 79.69 212 ILE A N 1
ATOM 1655 C CA . ILE A 1 212 ? -14.203 -2.949 12.469 1.00 79.69 212 ILE A CA 1
ATOM 1656 C C . ILE A 1 212 ? -15.170 -2.513 13.568 1.00 79.69 212 ILE A C 1
ATOM 1658 O O . ILE A 1 212 ? -15.478 -1.330 13.679 1.00 79.69 212 ILE A O 1
ATOM 1662 N N . HIS A 1 213 ? -15.645 -3.455 14.382 1.00 79.00 213 HIS A N 1
ATOM 1663 C CA . HIS A 1 213 ? -16.461 -3.139 15.553 1.00 79.00 213 HIS A CA 1
ATOM 1664 C C . HIS A 1 213 ? -15.613 -3.124 16.814 1.00 79.00 213 HIS A C 1
ATOM 1666 O O . HIS A 1 213 ? -14.951 -4.114 17.149 1.00 79.00 213 HIS A O 1
ATOM 1672 N N . LEU A 1 214 ? -15.700 -2.011 17.535 1.00 80.62 214 LEU A N 1
ATOM 1673 C CA . LEU A 1 214 ? -14.965 -1.775 18.763 1.00 80.62 214 LEU A CA 1
ATOM 1674 C C . LEU A 1 214 ? -15.923 -1.781 19.954 1.00 80.62 214 LEU A C 1
ATOM 1676 O O . LEU A 1 214 ? -16.984 -1.160 19.903 1.00 80.62 214 LEU A O 1
ATOM 1680 N N . TYR A 1 215 ? -15.532 -2.458 21.026 1.00 80.12 215 TYR A N 1
ATOM 1681 C CA . TYR A 1 215 ? -16.207 -2.423 22.315 1.00 80.12 215 TYR A CA 1
ATOM 1682 C C . TYR A 1 215 ? -15.231 -1.908 23.357 1.00 80.12 215 TYR A C 1
ATOM 1684 O O . TYR A 1 215 ? -14.102 -2.380 23.453 1.00 80.12 215 TYR A O 1
ATOM 1692 N N . ASN A 1 216 ? -15.684 -0.942 24.145 1.00 72.50 216 ASN A N 1
ATOM 1693 C CA . ASN A 1 216 ? -14.927 -0.495 25.299 1.00 72.50 216 ASN A CA 1
ATOM 1694 C C . ASN A 1 216 ? -15.161 -1.497 26.431 1.00 72.50 216 ASN A C 1
ATOM 1696 O O . ASN A 1 216 ? -16.307 -1.715 26.829 1.00 72.50 216 ASN A O 1
ATOM 1700 N N . GLU A 1 217 ? -14.089 -2.097 26.941 1.00 57.66 217 GLU A N 1
ATOM 1701 C CA . GLU A 1 217 ? -14.134 -2.778 28.234 1.00 57.66 217 GLU A CA 1
ATOM 1702 C C . GLU A 1 217 ? -14.421 -1.713 29.312 1.00 57.66 217 GLU A C 1
ATOM 1704 O O . GLU A 1 217 ? -13.720 -0.700 29.382 1.00 57.66 217 GLU A O 1
ATOM 1709 N N . VAL A 1 218 ? -15.511 -1.890 30.071 1.00 56.53 218 VAL A N 1
ATOM 1710 C CA . VAL A 1 218 ? -15.938 -1.001 31.173 1.00 56.53 218 VAL A CA 1
ATOM 1711 C C . VAL A 1 218 ? -15.429 -1.546 32.497 1.00 56.53 218 VAL A C 1
ATOM 1713 O O . VAL A 1 218 ? -15.574 -2.772 32.701 1.00 56.53 218 VAL A O 1
#

Radius of gyration: 20.01 Å; chains: 1; bounding box: 56×39×53 Å

Organism: Xenopus tropicalis (NCBI:txid8364)

Foldseek 3Di:
DPCCVPDDDPDDDDLLQFQEWEQEDLLQWIWTDGPDPDDIDIDGDPDSVVSVVVSVVSVVVVVPDDPVSVPRYDYDDYHDQDCQDQCVVVQPPVPDDDPDPDDFDKHKAKAWFDACVPPDPPDDDPPPPPPFWGFGQRDPDPCVVVVVPVVTFIWMWMGGPWKTWTWHDPSDPDDPPDPDPDPNHTDTPDMDTPVQFPDWDADPVRRRTITTGGDDDD

Sequence (218 aa):
DNPSDWLQPIESQSLTSLARLHVGLQEHSLHLGFGGSGGAYTLLTRNQQHCRVFHKHMLDVLAELPARYLGNIQQSSEEPITPQHRLWPFLQDKVGAPESNAPPRFLYVPLFFLREDIVSPNADSPCANANSQLPLLNTASPAALIQGAAAAAPLSLLVTRTHMYLLEEDHQWLPDTLDTELPDSVQMKEKQPISNISSVHLFQSATLHLRIHLYNEV

InterPro domains:
  IPR057676 STK11-interacting protein, C-terminal PH domain [PF25624] (81-218)

Secondary structure (DSSP, 8-state):
--HHHH--------GGGEEEEEEETTTTEEEEEESTT--EEEEEPS-HHHHHHHHHHHHHHHHTS-HHHHTT-EEE------TTSTTHHHH---SS-----SPPP-EEEEEEE--GGGS---S--S----S-EE------STHHHHTT-TTPEEEEEEE-SSEEEEEE-------S-S-----SSPPEEEEEEGGGEEEEEEETTEEEEEEEEE----

pLDDT: mean 70.36, std 17.33, range [32.62, 92.06]